Protein AF-0000000083255818 (afdb_homodimer)

Structure (mmCIF, N/CA/C/O backbone):
data_AF-0000000083255818-model_v1
#
loop_
_entity.id
_entity.type
_entity.pdbx_description
1 polymer Thioesterase-3
#
loop_
_atom_site.group_PDB
_atom_site.id
_atom_site.type_symbol
_atom_site.label_atom_id
_atom_site.label_alt_id
_atom_site.label_comp_id
_atom_site.label_asym_id
_atom_site.label_entity_id
_atom_site.label_seq_id
_atom_site.pdbx_PDB_ins_code
_atom_site.Cartn_x
_atom_site.Cartn_y
_atom_site.Cartn_z
_atom_site.occupancy
_atom_site.B_iso_or_equiv
_atom_site.auth_seq_id
_atom_site.auth_comp_id
_atom_site.auth_asym_id
_atom_site.auth_atom_id
_atom_site.pdbx_PDB_model_num
ATOM 1 N N . MET A 1 1 ? -11.343 12.724 15.788 1 90.23 1 MET A N 1
ATOM 2 C CA . MET A 1 1 ? -12.631 12.636 15.105 1 90.23 1 MET A CA 1
ATOM 3 C C . MET A 1 1 ? -12.502 11.86 13.799 1 90.23 1 MET A C 1
ATOM 5 O O . MET A 1 1 ? -11.52 12.02 13.071 1 90.23 1 MET A O 1
ATOM 9 N N . GLU A 1 2 ? -13.478 11.101 13.495 1 96.96 2 GLU A N 1
ATOM 10 C CA . GLU A 1 2 ? -13.577 10.286 12.287 1 96.96 2 GLU A CA 1
ATOM 11 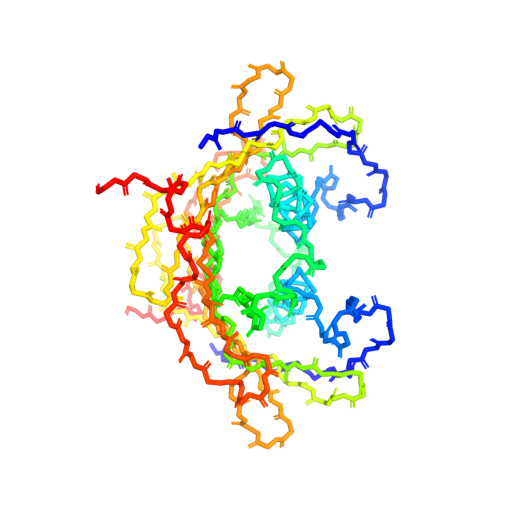C C . GLU A 1 2 ? -14.113 11.102 11.114 1 96.96 2 GLU A C 1
ATOM 13 O O . GLU A 1 2 ? -14.98 11.96 11.292 1 96.96 2 GLU A O 1
ATOM 18 N N . VAL A 1 3 ? -13.593 10.885 9.915 1 98.55 3 VAL A N 1
ATOM 19 C CA . VAL A 1 3 ? -14.034 11.549 8.693 1 98.55 3 VAL A CA 1
ATOM 20 C C . VAL A 1 3 ? -14.296 10.51 7.606 1 98.55 3 VAL A C 1
ATOM 22 O O . VAL A 1 3 ? -13.533 9.552 7.456 1 98.55 3 VAL A O 1
ATOM 25 N N . ALA A 1 4 ? -15.355 10.772 6.815 1 98.74 4 ALA A N 1
ATOM 26 C CA . ALA A 1 4 ? -15.726 9.875 5.724 1 98.74 4 ALA A CA 1
ATOM 27 C C . ALA A 1 4 ? -15.587 10.568 4.372 1 98.74 4 ALA A C 1
ATOM 29 O O . ALA A 1 4 ? -16.024 11.709 4.205 1 98.74 4 ALA A O 1
ATOM 30 N N . LEU A 1 5 ? -14.992 9.91 3.412 1 98.79 5 LEU A N 1
ATOM 31 C CA . LEU A 1 5 ? -14.887 10.344 2.022 1 98.79 5 LEU A CA 1
ATOM 32 C C . LEU A 1 5 ? -15.572 9.35 1.09 1 98.79 5 LEU A C 1
ATOM 34 O O . LEU A 1 5 ? -15.287 8.151 1.136 1 98.79 5 LEU A O 1
ATOM 38 N N . GLU A 1 6 ? -16.412 9.878 0.253 1 98.78 6 GLU A N 1
ATOM 39 C CA . GLU A 1 6 ? -17.103 9.012 -0.698 1 98.78 6 GLU A CA 1
ATOM 40 C C . GLU A 1 6 ? -16.453 9.079 -2.077 1 98.78 6 GLU A C 1
ATOM 42 O O . GLU A 1 6 ? -16.029 10.149 -2.519 1 98.78 6 GLU A O 1
ATOM 47 N N . LEU A 1 7 ? -16.43 7.914 -2.719 1 98.62 7 LEU A N 1
ATOM 48 C CA . LEU A 1 7 ? -15.908 7.871 -4.081 1 98.62 7 LEU A CA 1
ATOM 49 C C . LEU A 1 7 ? -16.567 6.752 -4.88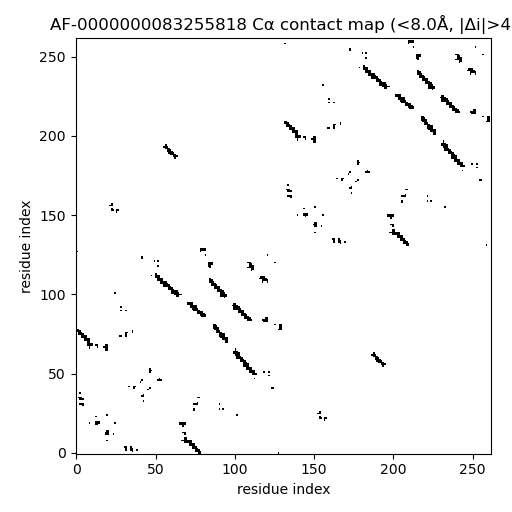 1 98.62 7 LEU A C 1
ATOM 51 O O . LEU A 1 7 ? -17.233 5.885 -4.31 1 98.62 7 LEU A O 1
ATOM 55 N N . ILE A 1 8 ? -16.426 6.852 -6.196 1 98.69 8 ILE A N 1
ATOM 56 C CA . ILE A 1 8 ? -16.893 5.826 -7.122 1 98.69 8 ILE A CA 1
ATOM 57 C C . ILE A 1 8 ? -15.705 5.234 -7.877 1 98.69 8 ILE A C 1
ATOM 59 O O . ILE A 1 8 ? -14.845 5.968 -8.37 1 98.69 8 ILE A O 1
ATOM 63 N N . VAL A 1 9 ? -15.654 3.916 -7.917 1 98.79 9 VAL A N 1
ATOM 64 C CA . VAL A 1 9 ? -14.567 3.229 -8.607 1 98.79 9 VAL A CA 1
ATOM 65 C C . VAL A 1 9 ? -14.663 3.488 -10.109 1 98.79 9 VAL A C 1
ATOM 67 O O . VAL A 1 9 ? -15.709 3.257 -10.72 1 98.79 9 VAL A O 1
ATOM 70 N N . ARG A 1 10 ? -13.535 3.878 -10.675 1 98.39 10 ARG A N 1
ATOM 71 C CA . ARG A 1 10 ? -13.509 4.214 -12.095 1 98.39 10 ARG A CA 1
ATOM 72 C C . ARG A 1 10 ? -12.837 3.111 -12.907 1 98.39 10 ARG A C 1
ATOM 74 O O . ARG A 1 10 ? -12.175 2.236 -12.345 1 98.39 10 ARG A O 1
ATOM 81 N N . SER A 1 11 ? -12.947 3.18 -14.25 1 97.86 11 SER A N 1
ATOM 82 C CA . SER A 1 11 ? -12.481 2.125 -15.144 1 97.86 11 SER A CA 1
ATOM 83 C C . SER A 1 11 ? -10.961 2.003 -15.11 1 97.86 11 SER A C 1
ATOM 85 O O . SER A 1 11 ? -10.418 0.905 -15.248 1 97.86 11 SER A O 1
ATOM 87 N N . THR A 1 12 ? -10.19 3.032 -14.815 1 96.99 12 THR A N 1
ATOM 88 C CA . THR A 1 12 ? -8.732 3.049 -14.867 1 96.99 12 THR A CA 1
ATOM 89 C C . THR A 1 12 ? -8.138 2.478 -13.583 1 96.99 12 THR A C 1
ATOM 91 O O . THR A 1 12 ? -6.917 2.387 -13.444 1 96.99 12 THR A O 1
ATOM 94 N N . GLU A 1 13 ? -8.994 2.138 -12.695 1 97.72 13 GLU A N 1
ATOM 95 C CA . GLU A 1 13 ? -8.53 1.666 -11.393 1 97.72 13 GLU A CA 1
ATOM 96 C C . GLU A 1 13 ? -8.591 0.144 -11.305 1 97.72 13 GLU A C 1
ATOM 98 O O . GLU A 1 13 ? -8.227 -0.439 -10.282 1 97.72 13 GLU A O 1
ATOM 103 N N . ILE A 1 14 ? -9.037 -0.52 -12.358 1 97.77 14 ILE A N 1
ATOM 104 C CA . ILE A 1 14 ? -9.316 -1.951 -12.415 1 97.77 14 ILE A CA 1
ATOM 105 C C . ILE A 1 14 ? -8.122 -2.686 -13.02 1 97.77 14 ILE A C 1
ATOM 107 O O . ILE A 1 14 ? -7.538 -2.228 -14.005 1 97.77 14 ILE A O 1
ATOM 111 N N . ASP A 1 15 ? -7.782 -3.824 -12.413 1 94.7 15 ASP A N 1
ATOM 112 C CA . ASP A 1 15 ? -6.658 -4.594 -12.938 1 94.7 15 ASP A CA 1
ATOM 113 C C . ASP A 1 15 ? -7.14 -5.704 -13.87 1 94.7 15 ASP A C 1
ATOM 115 O O . ASP A 1 15 ? -8.306 -5.724 -14.269 1 94.7 15 ASP A O 1
ATOM 119 N N . VAL A 1 16 ? -6.24 -6.594 -14.274 1 88.86 16 VAL A N 1
ATOM 120 C CA . VAL A 1 16 ? -6.494 -7.606 -15.295 1 88.86 16 VAL A CA 1
ATOM 121 C C . VAL A 1 16 ? -7.511 -8.62 -14.777 1 88.86 16 VAL A C 1
ATOM 123 O O . VAL A 1 16 ? -8.167 -9.308 -15.562 1 88.86 16 VAL A O 1
ATOM 126 N N . ASN A 1 17 ? -7.687 -8.651 -13.417 1 89.57 17 ASN A N 1
ATOM 127 C CA . ASN A 1 17 ? -8.623 -9.602 -12.827 1 89.57 17 ASN A CA 1
ATOM 128 C C . ASN A 1 17 ? -10.025 -9.01 -12.71 1 89.57 17 ASN A C 1
ATOM 130 O O . ASN A 1 17 ? -10.93 -9.65 -12.171 1 89.57 17 ASN A O 1
ATOM 134 N N . GLY A 1 18 ? -10.161 -7.721 -13.135 1 94.42 18 GLY A N 1
ATOM 135 C CA . GLY A 1 18 ? -11.465 -7.078 -13.111 1 94.42 18 GLY A CA 1
ATOM 136 C C . GLY A 1 18 ? -11.807 -6.473 -11.763 1 94.42 18 GLY A C 1
ATOM 137 O O . GLY A 1 18 ? -12.979 -6.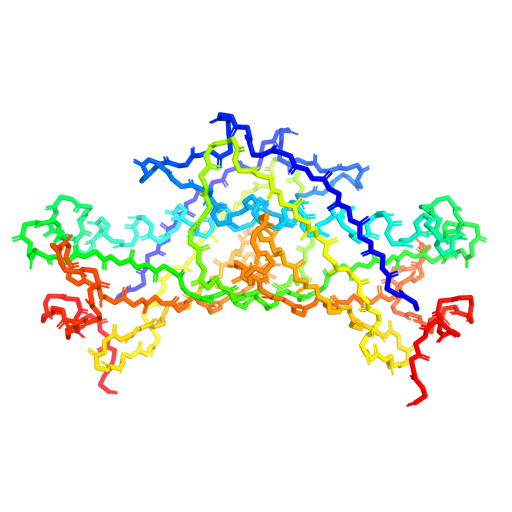24 -11.46 1 94.42 18 GLY A O 1
ATOM 138 N N . HIS A 1 19 ? -10.827 -6.303 -10.953 1 97.34 19 HIS A N 1
ATOM 139 C CA . HIS A 1 19 ? -11.007 -5.729 -9.624 1 97.34 19 HIS A CA 1
ATOM 140 C C . HIS A 1 19 ? -10.121 -4.503 -9.429 1 97.34 19 HIS A C 1
ATOM 142 O O . HIS A 1 19 ? -9.186 -4.278 -10.202 1 97.34 19 HIS A O 1
ATOM 148 N N . VAL A 1 20 ? -10.452 -3.734 -8.434 1 98.56 20 VAL A N 1
ATOM 149 C CA . VAL A 1 20 ? -9.58 -2.62 -8.078 1 98.56 20 VAL A CA 1
ATOM 150 C C . VAL A 1 20 ? -8.181 -3.14 -7.755 1 98.56 20 VAL A C 1
ATOM 152 O O . VAL A 1 20 ? -8.029 -4.097 -6.992 1 98.56 20 VAL A O 1
ATOM 155 N N . ASN A 1 21 ? -7.192 -2.517 -8.303 1 98.09 21 ASN A N 1
ATOM 156 C CA . ASN A 1 21 ? -5.8 -2.874 -8.052 1 98.09 21 ASN A CA 1
ATOM 157 C C . ASN A 1 21 ? -5.397 -2.581 -6.61 1 98.09 21 ASN A C 1
ATOM 159 O O . ASN A 1 21 ? -5.793 -1.559 -6.046 1 98.09 21 ASN A O 1
ATOM 163 N N . ASN A 1 22 ? -4.546 -3.422 -6.085 1 9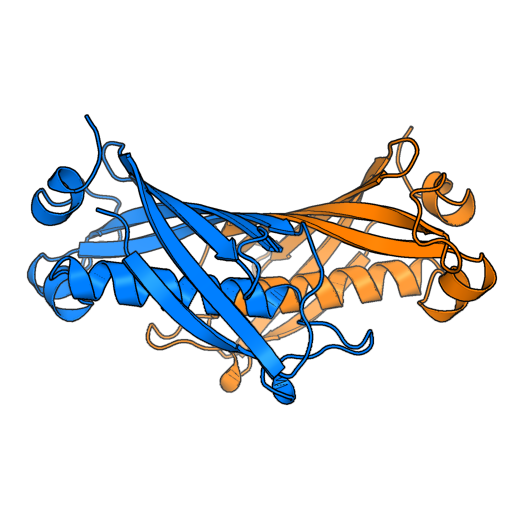8.17 22 ASN A N 1
ATOM 164 C CA . ASN A 1 22 ? -4.123 -3.281 -4.696 1 98.17 22 ASN A CA 1
ATOM 165 C C . ASN A 1 22 ? -3.537 -1.897 -4.426 1 98.17 22 ASN A C 1
ATOM 167 O O . ASN A 1 22 ? -3.767 -1.317 -3.363 1 98.17 22 ASN A O 1
ATOM 171 N N . ALA A 1 23 ? -2.787 -1.374 -5.32 1 98.4 23 ALA A N 1
ATOM 172 C CA . ALA A 1 23 ? -2.15 -0.07 -5.155 1 98.4 23 ALA A CA 1
ATOM 173 C C . ALA A 1 23 ? -3.19 1.045 -5.103 1 98.4 23 ALA A C 1
ATOM 175 O O . ALA A 1 23 ? -2.992 2.056 -4.425 1 98.4 23 ALA A O 1
ATOM 176 N N . LYS A 1 24 ? -4.216 0.855 -5.803 1 98.5 24 LYS A N 1
ATOM 177 C CA . LYS A 1 24 ? -5.237 1.897 -5.863 1 98.5 24 LYS A CA 1
ATOM 178 C C . LYS A 1 24 ? -5.904 2.092 -4.505 1 98.5 24 LYS A C 1
ATOM 180 O O . LYS A 1 24 ? -6.263 3.213 -4.139 1 98.5 24 LYS A O 1
ATOM 185 N N . TYR A 1 25 ? -6.032 1.054 -3.741 1 98.84 25 TYR A N 1
ATOM 186 C CA . TYR A 1 25 ? -6.561 1.202 -2.389 1 98.84 25 TYR A CA 1
ATOM 187 C C . TYR A 1 25 ? -5.728 2.191 -1.583 1 98.84 25 TYR A C 1
ATOM 189 O O . TYR A 1 25 ? -6.264 2.941 -0.764 1 98.84 25 TYR A O 1
ATOM 197 N N . LEU A 1 26 ? -4.415 2.187 -1.772 1 98.78 26 LEU A N 1
ATOM 198 C CA . LEU A 1 26 ? -3.564 3.12 -1.042 1 98.78 26 LEU A CA 1
ATOM 199 C C . LEU A 1 26 ? -3.829 4.556 -1.483 1 98.78 26 LEU A C 1
ATOM 201 O O . LEU A 1 26 ? -3.723 5.486 -0.681 1 98.78 26 LEU A O 1
ATOM 205 N N . GLU A 1 27 ? -4.15 4.697 -2.72 1 98.29 27 GLU A N 1
ATOM 206 C CA . GLU A 1 27 ? -4.544 6.028 -3.171 1 98.29 27 GLU A CA 1
ATOM 207 C C . GLU A 1 27 ? -5.831 6.483 -2.489 1 98.29 27 GLU A C 1
ATOM 209 O O . GLU A 1 27 ? -5.931 7.628 -2.042 1 98.29 27 GLU A O 1
ATOM 214 N N . TYR A 1 28 ? -6.769 5.578 -2.438 1 98.84 28 TYR A N 1
ATOM 215 C CA . TYR A 1 28 ? -7.999 5.909 -1.727 1 98.84 28 TYR A CA 1
ATOM 216 C C . TYR A 1 28 ? -7.703 6.332 -0.293 1 98.84 28 TYR A C 1
ATOM 218 O O . TYR A 1 28 ? -8.254 7.322 0.195 1 98.84 28 TYR A O 1
ATOM 226 N N . LEU A 1 29 ? -6.853 5.565 0.365 1 98.86 29 LEU A N 1
ATOM 227 C CA . LEU A 1 29 ? -6.491 5.876 1.743 1 98.86 29 LEU A CA 1
ATOM 228 C C . LEU A 1 29 ? -5.826 7.245 1.835 1 98.86 29 LEU A C 1
ATOM 230 O O . LEU A 1 29 ? -6.055 7.989 2.791 1 98.86 29 LEU A O 1
ATOM 234 N N . GLU A 1 30 ? -4.973 7.505 0.895 1 98.49 30 GLU A N 1
ATOM 235 C CA . GLU A 1 30 ? -4.317 8.808 0.858 1 98.49 30 GLU A CA 1
ATOM 236 C C . GLU A 1 30 ? -5.337 9.938 0.752 1 98.49 30 GLU A C 1
ATOM 238 O O . GLU A 1 30 ? -5.255 10.927 1.483 1 98.49 30 GLU A O 1
ATOM 243 N N . TRP A 1 31 ? -6.313 9.772 -0.146 1 98.4 31 TRP A N 1
ATOM 244 C CA . TRP A 1 31 ? -7.365 10.773 -0.281 1 98.4 31 TRP A CA 1
ATOM 245 C C . TRP A 1 31 ? -8.16 10.907 1.014 1 98.4 31 TRP A C 1
ATOM 247 O O . TRP A 1 31 ? -8.517 12.016 1.419 1 98.4 31 TRP A O 1
ATOM 257 N N . GLY A 1 32 ? -8.37 9.755 1.656 1 98.7 32 GLY A N 1
ATOM 258 C CA . GLY A 1 32 ? -9.043 9.774 2.945 1 98.7 32 GLY A CA 1
ATOM 259 C C . GLY A 1 32 ? -8.277 10.541 4.007 1 98.7 32 GLY A C 1
ATOM 260 O O . GLY A 1 32 ? -8.866 11.302 4.777 1 98.7 32 GLY A O 1
ATOM 261 N N . ARG A 1 33 ? -7.008 10.349 4.08 1 98.03 33 ARG A N 1
ATOM 262 C CA . ARG A 1 33 ? -6.186 11.063 5.051 1 98.03 33 ARG A CA 1
ATOM 263 C C . ARG A 1 33 ? -6.169 12.56 4.759 1 98.03 33 ARG A C 1
ATOM 265 O O . ARG A 1 33 ? -6.227 13.378 5.679 1 98.03 33 ARG A O 1
ATOM 272 N N . GLU A 1 34 ? -6.073 12.883 3.463 1 97.12 34 GLU A N 1
ATOM 273 C CA . GLU A 1 34 ? -6.108 14.293 3.087 1 97.12 34 GLU A CA 1
ATOM 274 C C . GLU A 1 34 ? -7.414 14.949 3.528 1 97.12 34 GLU A C 1
ATOM 276 O O . GLU A 1 34 ? -7.407 16.061 4.061 1 97.12 34 GLU A O 1
ATOM 281 N N . GLU A 1 35 ? -8.471 14.262 3.296 1 98.3 35 GLU A N 1
ATOM 282 C CA . GLU A 1 35 ? -9.772 14.755 3.74 1 98.3 35 GLU A CA 1
ATOM 283 C C . GLU A 1 35 ? -9.802 14.947 5.254 1 98.3 35 GLU A C 1
ATOM 285 O O . GLU A 1 35 ? -10.319 15.951 5.747 1 98.3 35 GLU A O 1
ATOM 290 N N . TRP A 1 36 ? -9.26 14.009 5.981 1 98.4 36 TRP A N 1
ATOM 291 C CA . TRP A 1 36 ? -9.223 14.083 7.437 1 98.4 36 TRP A CA 1
ATOM 292 C C . TRP A 1 36 ? -8.43 15.301 7.901 1 98.4 36 TRP A C 1
ATOM 294 O O . TRP A 1 36 ? -8.904 16.077 8.734 1 98.4 36 TRP A O 1
ATOM 304 N N . TYR A 1 37 ? -7.294 15.492 7.319 1 97.32 37 TYR A N 1
ATOM 305 C CA . TYR A 1 37 ? -6.493 16.661 7.667 1 97.32 37 TYR A CA 1
ATOM 306 C C . TYR A 1 37 ? -7.268 17.948 7.413 1 97.32 37 TYR A C 1
ATOM 308 O O . TYR A 1 37 ? -7.263 18.858 8.246 1 97.32 37 TYR A O 1
ATOM 316 N N . GLU A 1 38 ? -7.878 17.984 6.26 1 97.27 38 GLU A N 1
ATOM 317 C CA . GLU A 1 38 ? -8.635 19.18 5.9 1 97.27 38 GLU A CA 1
ATOM 318 C C . GLU A 1 38 ? -9.737 19.462 6.917 1 97.27 38 GLU A C 1
ATOM 320 O O . GLU A 1 38 ? -9.879 20.593 7.388 1 97.27 38 GLU A O 1
ATOM 325 N N . ARG A 1 39 ? -10.434 18.502 7.265 1 97.65 39 ARG A N 1
ATOM 326 C CA . ARG A 1 39 ? -11.557 18.653 8.184 1 97.65 39 ARG A CA 1
ATOM 327 C C . ARG A 1 39 ? -11.074 19.025 9.582 1 97.65 39 ARG A C 1
ATOM 329 O O . ARG A 1 39 ? -11.787 19.695 10.333 1 97.65 39 ARG A O 1
ATOM 336 N N . MET A 1 40 ? -9.871 18.604 9.919 1 96.98 40 MET A N 1
ATOM 337 C CA . MET A 1 40 ? -9.298 18.907 11.228 1 96.98 40 MET A CA 1
ATOM 338 C C . MET A 1 40 ? -8.564 20.243 11.205 1 96.98 40 MET A C 1
ATOM 340 O O . MET A 1 40 ? -7.856 20.584 12.155 1 96.98 40 MET A O 1
ATOM 344 N N . GLU A 1 41 ? -8.599 20.952 10.04 1 95.95 41 GLU A N 1
ATOM 345 C CA . GLU A 1 41 ? -7.976 22.259 9.855 1 95.95 41 GLU A CA 1
ATOM 346 C C . GLU A 1 41 ? -6.455 22.16 9.927 1 95.95 41 GLU A C 1
ATOM 348 O O . GLU A 1 41 ? -5.799 23.022 10.517 1 95.95 41 GLU A O 1
ATOM 353 N N . LEU A 1 42 ? -6.009 21.029 9.383 1 95.51 42 LEU A N 1
ATOM 354 C CA . LEU A 1 42 ? -4.574 20.797 9.263 1 95.51 42 LEU A CA 1
ATOM 355 C C . LEU A 1 42 ? -4.194 20.472 7.823 1 95.51 42 LEU A C 1
ATOM 357 O O . LEU A 1 42 ? -3.526 19.468 7.564 1 95.51 42 LEU A O 1
ATOM 361 N N . PRO A 1 43 ? -4.572 21.374 6.947 1 93.41 43 PRO A N 1
ATOM 362 C CA . PRO A 1 43 ? -4.116 21.14 5.575 1 93.41 43 PRO A CA 1
ATOM 363 C C . PRO A 1 43 ? -2.607 21.312 5.417 1 93.41 43 PRO A C 1
ATOM 365 O O . PRO A 1 43 ? -1.922 21.689 6.371 1 93.41 43 PRO A O 1
ATOM 368 N N . TYR A 1 44 ? -2.121 20.951 4.265 1 90.05 44 TYR A N 1
ATOM 369 C CA . TYR A 1 44 ? -0.694 20.96 3.962 1 90.05 44 TYR A CA 1
ATOM 370 C C . TYR A 1 44 ? -0.059 22.286 4.364 1 90.05 44 TYR A C 1
ATOM 372 O O . TYR A 1 44 ? 0.965 22.308 5.051 1 90.05 44 TYR A O 1
ATOM 380 N N . GLU A 1 45 ? -0.667 23.384 4.081 1 90.46 45 GLU A N 1
ATOM 381 C CA . GLU A 1 45 ? -0.144 24.723 4.335 1 90.46 45 GLU A CA 1
ATOM 382 C C . GLU A 1 45 ? -0.021 24.993 5.832 1 90.46 45 GLU A C 1
ATOM 384 O O . GLU A 1 45 ? 0.884 25.708 6.267 1 90.46 45 GLU A O 1
ATOM 389 N N . ARG A 1 46 ? -0.953 24.445 6.559 1 92.11 46 ARG A N 1
ATOM 390 C CA . ARG A 1 46 ? -0.902 24.638 8.005 1 92.11 46 ARG A CA 1
ATOM 391 C C . ARG A 1 46 ? 0.288 23.905 8.613 1 92.11 46 ARG A C 1
ATOM 393 O O . ARG A 1 46 ? 0.953 24.427 9.511 1 92.11 46 ARG A O 1
ATOM 400 N N . PHE A 1 47 ? 0.562 22.728 8.163 1 91.5 47 PHE A N 1
ATOM 401 C CA . PHE A 1 47 ? 1.728 21.991 8.635 1 91.5 47 PHE A CA 1
ATOM 402 C C . PHE A 1 47 ? 3.011 22.754 8.331 1 91.5 47 PHE A C 1
ATOM 404 O O . PHE A 1 47 ? 3.897 22.853 9.183 1 91.5 47 PHE A O 1
ATOM 411 N N . VAL A 1 48 ? 3.066 23.299 7.147 1 87.6 48 VAL A N 1
ATOM 412 C CA . VAL A 1 48 ? 4.226 24.087 6.743 1 87.6 48 VAL A CA 1
ATOM 413 C C . VAL A 1 48 ? 4.386 25.286 7.676 1 87.6 48 VAL A C 1
ATOM 415 O O . VAL A 1 48 ? 5.494 25.585 8.128 1 87.6 48 VAL A O 1
ATOM 418 N N . ALA A 1 49 ? 3.291 25.935 8.007 1 92.62 49 ALA A N 1
ATOM 419 C CA . ALA A 1 49 ? 3.304 27.101 8.887 1 92.62 49 ALA A CA 1
ATOM 420 C C . ALA A 1 49 ? 3.77 26.724 10.29 1 92.62 49 ALA A C 1
ATOM 422 O O . ALA A 1 49 ? 4.381 27.538 10.988 1 92.62 49 ALA A O 1
ATOM 423 N N . LEU A 1 50 ? 3.56 25.479 10.635 1 91.97 50 LEU A N 1
ATOM 424 C CA . LEU A 1 50 ? 3.974 24.986 11.944 1 91.97 50 LEU A CA 1
ATOM 425 C C . LEU A 1 50 ? 5.409 24.472 11.903 1 91.97 50 LEU A C 1
ATOM 427 O O . LEU A 1 50 ? 5.942 24.025 12.921 1 91.97 50 LEU A O 1
ATOM 431 N N . GLY A 1 51 ? 5.979 24.517 10.668 1 90.68 51 GLY A N 1
ATOM 432 C CA . GLY A 1 51 ? 7.351 24.063 10.504 1 90.68 51 GLY A CA 1
ATOM 433 C C . GLY A 1 51 ? 7.485 22.552 10.517 1 90.68 51 GLY A C 1
ATOM 434 O O . GLY A 1 51 ? 8.528 22.019 10.903 1 90.68 51 GLY A O 1
ATOM 435 N N . VAL A 1 52 ? 6.388 21.854 10.18 1 92.43 52 VAL A N 1
ATOM 436 C CA . VAL A 1 52 ? 6.376 20.399 10.289 1 92.43 52 VAL A CA 1
ATOM 437 C C . VAL A 1 52 ? 5.974 19.783 8.951 1 92.43 52 VAL A C 1
ATOM 439 O O . VAL A 1 52 ? 5.171 20.357 8.212 1 92.43 52 VAL A O 1
ATOM 442 N N . GLN A 1 53 ? 6.576 18.69 8.648 1 91.34 53 GLN A N 1
ATOM 443 C CA . GLN A 1 53 ? 6.148 17.803 7.571 1 91.34 53 GLN A CA 1
ATOM 444 C C . GLN A 1 53 ? 5.815 16.413 8.104 1 91.34 53 GLN A C 1
ATOM 446 O O . GLN A 1 53 ? 6.479 15.916 9.016 1 91.34 53 GLN A O 1
ATOM 451 N N . THR A 1 54 ? 4.75 15.903 7.574 1 93.46 54 THR A N 1
ATOM 452 C CA . THR A 1 54 ? 4.405 14.539 7.959 1 93.46 54 THR A CA 1
ATOM 453 C C . THR A 1 54 ? 4.827 13.549 6.878 1 93.46 54 THR A C 1
ATOM 455 O O . THR A 1 54 ? 4.629 13.799 5.688 1 93.46 54 THR A O 1
ATOM 458 N N . VAL A 1 55 ? 5.426 12.491 7.276 1 94.83 55 VAL A N 1
ATOM 459 C CA . VAL A 1 55 ? 5.91 11.476 6.347 1 94.83 55 VAL A CA 1
ATOM 460 C C . VAL A 1 55 ? 5.331 10.113 6.722 1 94.83 55 VAL A C 1
ATOM 462 O O . VAL A 1 55 ? 5.429 9.686 7.874 1 94.83 55 VAL A O 1
ATOM 465 N N . THR A 1 56 ? 4.69 9.53 5.782 1 97.72 56 THR A N 1
ATOM 466 C CA . THR A 1 56 ? 4.226 8.164 5.998 1 97.72 56 THR A CA 1
ATOM 467 C C . THR A 1 56 ? 5.4 7.19 6.012 1 97.72 56 THR A C 1
ATOM 469 O O . THR A 1 56 ? 6.185 7.142 5.062 1 97.72 56 THR A O 1
ATOM 472 N N . VAL A 1 57 ? 5.459 6.32 7.076 1 98.17 57 VAL A N 1
ATOM 473 C CA . VAL A 1 57 ? 6.639 5.47 7.192 1 98.17 57 VAL A CA 1
ATOM 474 C C . VAL A 1 57 ? 6.225 4.001 7.148 1 98.17 57 VAL A C 1
ATOM 476 O O . VAL A 1 57 ? 7.062 3.12 6.933 1 98.17 57 VAL A O 1
ATOM 479 N N . ASN A 1 58 ? 4.931 3.772 7.387 1 98.87 58 ASN A N 1
ATOM 480 C CA . ASN A 1 58 ? 4.42 2.407 7.316 1 98.87 58 ASN A CA 1
ATOM 481 C C . ASN A 1 58 ? 2.937 2.382 6.957 1 98.87 58 ASN A C 1
ATOM 483 O O . ASN A 1 58 ? 2.16 3.2 7.452 1 98.87 58 ASN A O 1
ATOM 487 N N . ILE A 1 59 ? 2.582 1.451 6.108 1 98.92 59 ILE A N 1
ATOM 488 C CA . ILE A 1 59 ? 1.184 1.112 5.865 1 98.92 59 ILE A CA 1
ATOM 489 C C . ILE A 1 59 ? 0.994 -0.399 5.972 1 98.92 59 ILE A C 1
ATOM 491 O O . ILE A 1 59 ? 1.666 -1.166 5.28 1 98.92 59 ILE A O 1
ATOM 495 N N . ASN A 1 60 ? 0.177 -0.806 6.865 1 98.94 60 ASN A N 1
ATOM 496 C CA . ASN A 1 60 ? -0.293 -2.184 6.956 1 98.94 60 ASN A CA 1
ATOM 497 C C . ASN A 1 60 ? -1.754 -2.307 6.532 1 98.94 60 ASN A C 1
ATOM 499 O O . ASN A 1 60 ? -2.652 -1.857 7.246 1 98.94 60 ASN A O 1
ATOM 503 N N . ILE A 1 61 ? -1.993 -2.898 5.391 1 98.94 61 ILE A N 1
ATOM 504 C CA . ILE A 1 61 ? -3.336 -2.939 4.822 1 98.94 61 ILE A CA 1
ATOM 505 C C . ILE A 1 61 ? -3.776 -4.39 4.642 1 98.94 61 ILE A C 1
ATOM 507 O O . ILE A 1 61 ? -2.991 -5.233 4.202 1 98.94 61 ILE A O 1
ATOM 511 N N . ASN A 1 62 ? -4.995 -4.621 4.985 1 98.92 62 ASN A N 1
ATOM 512 C CA . ASN A 1 62 ? -5.682 -5.884 4.739 1 98.92 62 ASN A CA 1
ATOM 513 C C . ASN A 1 62 ? -6.739 -5.744 3.646 1 98.92 62 ASN A C 1
ATOM 515 O O . ASN A 1 62 ? -7.583 -4.848 3.705 1 98.92 62 ASN A O 1
ATOM 519 N N . TYR A 1 63 ? -6.625 -6.593 2.724 1 98.71 63 TYR A N 1
ATOM 520 C CA . TYR A 1 63 ? -7.649 -6.67 1.688 1 98.71 63 TYR A CA 1
ATOM 521 C C . TYR A 1 63 ? -8.686 -7.735 2.024 1 98.71 63 TYR A C 1
ATOM 523 O O . TYR A 1 63 ? -8.376 -8.929 2.04 1 98.71 63 TYR A O 1
ATOM 531 N N . ARG A 1 64 ? -9.914 -7.31 2.195 1 98.16 64 ARG A N 1
ATOM 532 C CA . ARG A 1 64 ? -10.934 -8.196 2.746 1 98.16 64 ARG A CA 1
ATOM 533 C C . ARG A 1 64 ? -11.908 -8.649 1.664 1 98.16 64 ARG A C 1
ATOM 535 O O . ARG A 1 64 ? -12.384 -9.787 1.687 1 98.16 64 ARG A O 1
ATOM 542 N N . ARG A 1 65 ? -12.224 -7.707 0.807 1 97.22 65 ARG A N 1
ATOM 543 C CA . ARG A 1 65 ? -13.157 -7.972 -0.283 1 97.22 65 ARG A CA 1
ATOM 544 C C . ARG A 1 65 ? -12.751 -7.222 -1.547 1 97.22 65 ARG A C 1
ATOM 546 O O . ARG A 1 65 ? -12.304 -6.075 -1.478 1 97.22 65 ARG A O 1
ATOM 553 N N . GLU A 1 66 ? -13.043 -7.854 -2.659 1 96.68 66 GLU A N 1
ATOM 554 C CA . GLU A 1 66 ? -12.761 -7.21 -3.938 1 96.68 66 GLU A CA 1
ATOM 555 C C . GLU A 1 66 ? -13.771 -6.105 -4.234 1 96.68 66 GLU A C 1
ATOM 557 O O . GLU A 1 66 ? -14.951 -6.228 -3.898 1 96.68 66 GLU A O 1
ATOM 562 N N . CYS A 1 67 ? -13.301 -5.036 -4.831 1 98.51 67 CYS A N 1
ATOM 563 C CA . CYS A 1 67 ? -14.15 -3.959 -5.328 1 98.51 67 CYS A CA 1
ATOM 564 C C . CYS A 1 67 ? -14.08 -3.867 -6.848 1 98.51 67 CYS A C 1
ATOM 566 O O . CYS A 1 67 ? -13.064 -4.22 -7.45 1 98.51 67 CYS A O 1
ATOM 568 N N . LYS A 1 68 ? -15.153 -3.411 -7.456 1 98.18 68 LYS A N 1
ATOM 569 C CA . LYS A 1 68 ? -15.257 -3.399 -8.912 1 98.18 68 LYS A CA 1
ATOM 570 C C . LYS A 1 68 ? -15.655 -2.017 -9.423 1 98.18 68 LYS A C 1
ATOM 572 O O . LYS A 1 68 ? -16.025 -1.142 -8.638 1 98.18 68 LYS A O 1
ATOM 577 N N . GLN A 1 69 ? -15.525 -1.884 -10.748 1 98.41 69 GLN A N 1
ATOM 578 C CA . GLN A 1 69 ? -15.921 -0.635 -11.39 1 98.41 69 GLN A CA 1
ATOM 579 C C . GLN A 1 69 ? -17.368 -0.28 -11.057 1 98.41 69 GLN A C 1
ATOM 581 O O . GLN A 1 69 ? -18.245 -1.145 -11.079 1 98.41 69 GLN A O 1
ATOM 586 N N . GLY A 1 70 ? -17.539 1.03 -10.712 1 98.44 70 GLY A N 1
ATOM 587 C CA . GLY A 1 70 ? -18.883 1.51 -10.433 1 98.44 70 GLY A CA 1
ATOM 588 C C . GLY A 1 70 ? -19.274 1.375 -8.973 1 98.44 70 GLY A C 1
ATOM 589 O O . GLY A 1 70 ? -20.267 1.958 -8.534 1 98.44 70 GLY A O 1
ATOM 590 N N . ASP A 1 71 ? -18.545 0.592 -8.215 1 98.68 71 ASP A N 1
ATOM 591 C CA . ASP A 1 71 ? -18.84 0.477 -6.79 1 98.68 71 ASP A CA 1
ATOM 592 C C . ASP A 1 71 ? -18.77 1.839 -6.104 1 98.68 71 ASP A C 1
ATOM 594 O O . ASP A 1 71 ? -17.887 2.646 -6.401 1 98.68 71 ASP A O 1
ATOM 598 N N . GLN A 1 72 ? -19.645 2.095 -5.232 1 98.79 72 GLN A N 1
ATOM 599 C CA . GLN A 1 72 ? -19.596 3.235 -4.322 1 98.79 72 GLN A CA 1
ATOM 600 C C . GLN A 1 72 ? -18.894 2.868 -3.018 1 98.79 72 GLN A C 1
ATOM 602 O O . GLN A 1 72 ? -19.3 1.927 -2.332 1 98.79 72 GLN A O 1
ATOM 607 N N . LEU A 1 73 ? -17.887 3.621 -2.698 1 98.89 73 LEU A N 1
ATOM 608 C CA . LEU A 1 73 ? -17.077 3.314 -1.525 1 98.89 73 LEU A CA 1
ATOM 609 C C . LEU A 1 73 ? -17.035 4.5 -0.568 1 98.89 73 LEU A C 1
ATOM 611 O O . LEU A 1 73 ? -17.163 5.651 -0.992 1 98.89 73 LEU A O 1
ATOM 615 N N . THR A 1 74 ? -16.883 4.185 0.67 1 98.95 74 THR A N 1
ATOM 616 C CA . THR A 1 74 ? -16.63 5.181 1.706 1 98.95 74 THR A CA 1
ATOM 617 C C . THR A 1 74 ? -15.302 4.906 2.406 1 98.95 74 THR A C 1
ATOM 619 O O . THR A 1 74 ? -15.077 3.805 2.912 1 98.95 74 THR A O 1
ATOM 622 N N . VAL A 1 75 ? -14.445 5.841 2.391 1 98.95 75 VAL A N 1
ATOM 623 C CA . VAL A 1 75 ? -13.177 5.765 3.109 1 98.95 75 VAL A CA 1
ATOM 624 C C . VAL A 1 75 ? -13.306 6.463 4.461 1 98.95 75 VAL A C 1
ATOM 626 O O . VAL A 1 75 ? -13.544 7.671 4.523 1 98.95 75 VAL A O 1
ATOM 629 N N . ILE A 1 76 ? -13.11 5.687 5.49 1 98.93 76 ILE A N 1
ATOM 630 C CA . ILE A 1 76 ? -13.235 6.212 6.846 1 98.93 76 ILE A CA 1
ATOM 631 C C . ILE A 1 76 ? -11.851 6.344 7.477 1 98.93 76 ILE A C 1
ATOM 633 O O . ILE A 1 76 ? -11.062 5.396 7.463 1 98.93 76 ILE A O 1
ATOM 637 N N . THR A 1 77 ? -11.554 7.489 8.021 1 98.88 77 THR A N 1
ATOM 638 C CA . THR A 1 77 ? -10.268 7.773 8.648 1 98.88 77 THR A CA 1
ATOM 639 C C . THR A 1 77 ? -10.462 8.266 10.079 1 98.88 77 THR A C 1
ATOM 641 O O . THR A 1 77 ? -11.287 9.146 10.332 1 98.88 77 THR A O 1
ATOM 644 N N . ALA A 1 78 ? -9.709 7.69 11.002 1 98.71 78 ALA A N 1
ATOM 645 C CA . ALA A 1 78 ? -9.799 8.083 12.406 1 98.71 78 ALA A CA 1
ATOM 646 C C . ALA A 1 78 ? -8.435 8.007 13.086 1 98.71 78 ALA A C 1
ATOM 648 O O . ALA A 1 78 ? -7.619 7.142 12.758 1 98.71 78 ALA A O 1
ATOM 649 N N . PRO A 1 79 ? -8.208 8.852 14.066 1 98.47 79 PRO A N 1
ATOM 650 C CA . PRO A 1 79 ? -6.972 8.747 14.845 1 98.47 79 PRO A CA 1
ATOM 651 C C . PRO A 1 79 ? -6.94 7.509 15.737 1 98.47 79 PRO A C 1
ATOM 653 O O . PRO A 1 79 ? -7.958 7.146 16.333 1 98.47 79 PRO A O 1
ATOM 656 N N . GLU A 1 80 ? -5.825 6.877 15.781 1 98.19 80 GLU A N 1
ATOM 657 C CA . GLU A 1 80 ? -5.719 5.634 16.539 1 98.19 80 GLU A CA 1
ATOM 658 C C . GLU A 1 80 ? -4.762 5.786 17.718 1 98.19 80 GLU A C 1
ATOM 660 O O . GLU A 1 80 ? -5.129 5.512 18.862 1 98.19 80 GLU A O 1
ATOM 665 N N . LYS A 1 81 ? -3.518 6.18 17.433 1 97.44 81 LYS A N 1
ATOM 666 C CA . LYS A 1 81 ? -2.473 6.28 18.448 1 97.44 81 LYS A CA 1
ATOM 667 C C . LYS A 1 81 ? -1.514 7.426 18.139 1 97.44 81 LYS A C 1
ATOM 669 O O . LYS A 1 81 ? -1.259 7.731 16.972 1 97.44 81 LYS A O 1
ATOM 674 N N . ALA A 1 82 ? -1.021 8.033 19.232 1 96.74 82 ALA A N 1
ATOM 675 C CA . ALA A 1 82 ? 0.007 9.062 19.1 1 96.74 82 ALA A CA 1
ATOM 676 C C . ALA A 1 82 ? 1.209 8.754 19.988 1 96.74 82 ALA A C 1
ATOM 678 O O . ALA A 1 82 ? 1.049 8.403 21.16 1 96.74 82 ALA A O 1
ATOM 679 N N . GLY A 1 83 ? 2.346 8.752 19.372 1 95.38 83 GLY A N 1
ATOM 680 C CA . GLY A 1 83 ? 3.587 8.77 20.129 1 95.38 83 GLY A CA 1
ATOM 681 C C . GLY A 1 83 ? 4.168 10.162 20.289 1 95.38 83 GLY A C 1
ATOM 682 O O . GLY A 1 83 ? 3.429 11.148 20.332 1 95.38 83 GLY A O 1
ATOM 683 N N . ARG A 1 84 ? 5.473 10.186 20.484 1 94.84 84 ARG A N 1
ATOM 684 C CA . ARG A 1 84 ? 6.111 11.492 20.614 1 94.84 84 ARG A CA 1
ATOM 685 C C . ARG A 1 84 ? 6.194 12.197 19.264 1 94.84 84 ARG A C 1
ATOM 687 O O . ARG A 1 84 ? 5.715 13.324 19.117 1 94.84 84 ARG A O 1
ATOM 694 N N . SER A 1 85 ? 6.769 11.469 18.301 1 95.95 85 SER A N 1
ATOM 695 C CA . SER A 1 85 ? 6.955 12.078 16.988 1 95.95 85 SER A CA 1
ATOM 696 C C . SER A 1 85 ? 6.133 11.358 15.923 1 95.95 85 SER A C 1
ATOM 698 O O . SER A 1 85 ? 6.065 11.806 14.776 1 95.95 85 SER A O 1
ATOM 700 N N . SER A 1 86 ? 5.464 10.289 16.316 1 97.29 86 SER A N 1
ATOM 701 C CA . SER A 1 86 ? 4.73 9.476 15.351 1 97.29 86 SER A CA 1
ATOM 702 C C . SER A 1 86 ? 3.264 9.338 15.746 1 97.29 86 SER A C 1
ATOM 704 O O . SER A 1 86 ? 2.904 9.563 16.903 1 97.29 86 SER A O 1
ATOM 706 N N . TYR A 1 87 ? 2.469 8.96 14.786 1 97.76 87 TYR A N 1
ATOM 707 C CA . TYR A 1 87 ? 1.052 8.714 15.027 1 97.76 87 TYR A CA 1
ATOM 708 C C . TYR A 1 87 ? 0.493 7.712 14.024 1 97.76 87 TYR A C 1
ATOM 710 O O . TYR A 1 87 ? 1.097 7.472 12.975 1 97.76 87 TYR A O 1
ATOM 718 N N . VAL A 1 88 ? -0.655 7.145 14.393 1 98.66 88 VAL A N 1
ATOM 719 C CA . VAL A 1 88 ? -1.299 6.123 13.573 1 98.66 88 VAL A CA 1
ATOM 720 C C . VAL A 1 88 ? -2.741 6.53 13.278 1 98.66 88 VAL A C 1
ATOM 722 O O . VAL A 1 88 ? -3.487 6.898 14.189 1 98.66 88 VAL A O 1
ATOM 725 N N . LEU A 1 89 ? -3.023 6.514 12.063 1 98.75 89 LEU A N 1
ATOM 726 C CA . LEU A 1 89 ? -4.417 6.614 11.647 1 98.75 89 LEU A CA 1
ATOM 727 C C . LEU A 1 89 ? -4.968 5.247 11.257 1 98.75 89 LEU A C 1
ATOM 729 O O . LEU A 1 89 ? -4.287 4.466 10.588 1 98.75 89 LEU A O 1
ATOM 733 N N . ARG A 1 90 ? -6.141 4.99 11.72 1 98.86 90 ARG A N 1
ATOM 734 C CA . ARG A 1 90 ? -6.892 3.814 11.293 1 98.86 90 ARG A CA 1
ATOM 735 C C . ARG A 1 90 ? -7.844 4.156 10.152 1 98.86 90 ARG A C 1
ATOM 737 O O . ARG A 1 90 ? -8.596 5.129 10.234 1 98.86 90 ARG A O 1
ATOM 744 N N . GLN A 1 91 ? -7.816 3.341 9.132 1 98.93 91 GLN A N 1
ATOM 745 C CA . GLN A 1 91 ? -8.673 3.616 7.983 1 98.93 91 GLN A CA 1
ATOM 746 C C . GLN A 1 91 ? -9.401 2.355 7.526 1 98.93 91 GLN A C 1
ATOM 748 O O . GLN A 1 91 ? -8.856 1.253 7.607 1 98.93 91 GLN A O 1
ATOM 753 N N . GLU A 1 92 ? -10.588 2.586 7.047 1 98.9 92 GLU A N 1
ATOM 754 C CA . GLU A 1 92 ? -11.411 1.535 6.457 1 98.9 92 GLU A CA 1
ATOM 755 C C . GLU A 1 92 ? -12.032 1.993 5.14 1 98.9 92 GLU A C 1
ATOM 757 O O . GLU A 1 92 ? -12.395 3.162 4.993 1 98.9 92 GLU A O 1
ATOM 762 N N . ILE A 1 93 ? -12.12 1.087 4.247 1 98.95 93 ILE A N 1
ATOM 763 C CA . ILE A 1 93 ? -12.902 1.277 3.03 1 98.95 93 ILE A CA 1
ATOM 764 C C . ILE A 1 93 ? -14.119 0.355 3.05 1 98.95 93 ILE A C 1
ATOM 766 O O . ILE A 1 93 ? -13.979 -0.867 3.144 1 98.95 93 ILE A O 1
ATOM 770 N N . ARG A 1 94 ? -15.245 0.946 2.928 1 98.91 94 ARG A N 1
ATOM 771 C CA . ARG A 1 94 ? -16.492 0.19 2.981 1 98.91 94 ARG A CA 1
ATOM 772 C C . ARG A 1 94 ? -17.287 0.354 1.69 1 98.91 94 ARG A C 1
ATOM 774 O O . ARG A 1 94 ? -17.234 1.407 1.052 1 98.91 94 ARG A O 1
ATOM 781 N N . ASN A 1 95 ? -18.05 -0.657 1.364 1 98.71 95 ASN A N 1
ATOM 782 C CA . ASN A 1 95 ? -18.91 -0.556 0.189 1 98.71 95 ASN A CA 1
ATOM 783 C C . ASN A 1 95 ? -20.293 -0.023 0.551 1 98.71 95 ASN A C 1
ATOM 785 O O . ASN A 1 95 ? -20.53 0.378 1.692 1 98.71 95 ASN A O 1
ATOM 789 N N . ALA A 1 96 ? -21.168 0.029 -0.397 1 98.21 96 ALA A N 1
ATOM 790 C CA . ALA A 1 96 ? -22.486 0.636 -0.229 1 98.21 96 ALA A CA 1
ATOM 791 C C . ALA A 1 96 ? -23.313 -0.123 0.805 1 98.21 96 ALA A C 1
ATOM 793 O O . ALA A 1 96 ? -24.245 0.431 1.392 1 98.21 96 ALA A O 1
ATOM 794 N N . GLN A 1 97 ? -22.998 -1.397 1.012 1 98.16 97 GLN A N 1
ATOM 795 C CA . GLN A 1 97 ? -23.704 -2.217 1.991 1 98.16 97 GLN A CA 1
ATOM 796 C C . GLN A 1 97 ? -23.041 -2.131 3.362 1 98.16 97 GLN A C 1
ATOM 798 O O . GLN A 1 97 ? -23.345 -2.924 4.256 1 98.16 97 GLN A O 1
ATOM 803 N N . ASP A 1 98 ? -22.053 -1.319 3.493 1 98.13 98 ASP A N 1
ATOM 804 C CA . ASP A 1 98 ? -21.345 -1.05 4.741 1 98.13 98 ASP A CA 1
ATOM 805 C C . ASP A 1 98 ? -20.469 -2.235 5.141 1 98.13 98 ASP A C 1
ATOM 807 O O . ASP A 1 98 ? -20.256 -2.484 6.329 1 98.13 98 ASP A O 1
ATOM 811 N N . VAL A 1 99 ? -20.037 -2.968 4.184 1 98.45 99 VAL A N 1
ATOM 812 C CA . VAL A 1 99 ? -19.108 -4.072 4.4 1 98.45 99 VAL A CA 1
ATOM 813 C C . VAL A 1 99 ? -17.674 -3.589 4.19 1 98.45 99 VAL A C 1
ATOM 815 O O . VAL A 1 99 ? -17.386 -2.884 3.221 1 98.45 99 VAL A O 1
ATOM 818 N N . VAL A 1 100 ? -16.756 -3.968 5.121 1 98.86 100 VAL A N 1
ATOM 819 C CA . VAL A 1 100 ? -15.358 -3.562 5.02 1 98.86 100 VAL A CA 1
ATOM 820 C C . VAL A 1 100 ? -14.691 -4.292 3.857 1 98.86 100 VAL A C 1
ATOM 822 O O . VAL A 1 100 ? -14.639 -5.524 3.837 1 98.86 100 VAL A O 1
ATOM 825 N N . CYS A 1 101 ? -14.179 -3.528 2.933 1 98.88 101 CYS A N 1
ATOM 826 C CA . CYS A 1 101 ? -13.46 -4.084 1.792 1 98.88 101 CYS A CA 1
ATOM 827 C C . CYS A 1 101 ? -11.958 -4.102 2.05 1 98.88 101 CYS A C 1
ATOM 829 O O . CYS A 1 101 ? -11.24 -4.939 1.5 1 98.88 101 CYS A O 1
ATOM 831 N N . ALA A 1 102 ? -11.511 -3.167 2.816 1 98.92 102 ALA A N 1
ATOM 832 C CA . ALA A 1 102 ? -10.119 -3.093 3.251 1 98.92 102 ALA A CA 1
ATOM 833 C C . ALA A 1 102 ? -9.991 -2.305 4.551 1 98.92 102 ALA A C 1
ATOM 835 O O . ALA A 1 102 ? -10.799 -1.414 4.826 1 98.92 102 ALA A O 1
ATOM 836 N N . ASP A 1 103 ? -8.989 -2.614 5.312 1 98.94 103 ASP A N 1
ATOM 837 C CA . ASP A 1 103 ? -8.632 -1.843 6.499 1 98.94 103 ASP A CA 1
ATOM 838 C C . ASP A 1 103 ? -7.118 -1.681 6.614 1 98.94 103 ASP A C 1
ATOM 840 O O . ASP A 1 103 ? -6.359 -2.504 6.097 1 98.94 103 ASP A O 1
ATOM 844 N N . ALA A 1 104 ? -6.741 -0.635 7.293 1 98.93 104 ALA A N 1
ATOM 845 C CA . ALA A 1 104 ? -5.31 -0.347 7.319 1 98.93 104 ALA A CA 1
ATOM 846 C C . ALA A 1 104 ? -4.939 0.483 8.544 1 98.93 104 ALA A C 1
ATOM 848 O O . ALA A 1 104 ? -5.76 1.248 9.054 1 98.93 104 ALA A O 1
ATOM 849 N N . LEU A 1 105 ? -3.77 0.305 9.007 1 98.93 105 LEU A N 1
ATOM 850 C CA . LEU A 1 105 ? -3.073 1.222 9.903 1 98.93 105 LEU A CA 1
ATOM 851 C C . LEU A 1 105 ? -1.952 1.951 9.17 1 98.93 105 LEU A C 1
ATOM 853 O O . LEU A 1 105 ? -1.107 1.319 8.532 1 98.93 105 LEU A O 1
ATOM 857 N N . VAL A 1 106 ? -2.041 3.225 9.21 1 98.85 106 VAL A N 1
ATOM 858 C CA . VAL A 1 106 ? -1.048 4.068 8.554 1 98.85 106 VAL A CA 1
ATOM 859 C C . VAL A 1 106 ? -0.238 4.826 9.604 1 98.85 106 VAL A C 1
ATOM 861 O O . VAL A 1 106 ? -0.792 5.618 10.371 1 98.85 106 VAL A O 1
ATOM 864 N N . THR A 1 107 ? 1.033 4.63 9.61 1 98.77 107 THR A N 1
ATOM 865 C CA . THR A 1 107 ? 1.919 5.299 10.556 1 98.77 107 THR A CA 1
ATOM 866 C C . THR A 1 107 ? 2.663 6.448 9.881 1 98.77 107 THR A C 1
ATOM 868 O O . THR A 1 107 ? 3.278 6.263 8.828 1 98.77 107 THR A O 1
ATOM 871 N N . SER A 1 108 ? 2.604 7.578 10.491 1 97.77 108 SER A N 1
ATOM 872 C CA . SER A 1 108 ? 3.31 8.764 10.018 1 97.77 108 SER A CA 1
ATOM 873 C C . SER A 1 108 ? 4.191 9.356 11.113 1 97.77 108 SER A C 1
ATOM 875 O O . SER A 1 108 ? 3.965 9.111 12.3 1 97.77 108 SER A O 1
ATOM 877 N N . VAL A 1 109 ? 5.149 10.096 10.666 1 96.79 109 VAL A N 1
ATOM 878 C CA . VAL A 1 109 ? 6.056 10.785 11.578 1 96.79 109 VAL A CA 1
ATOM 879 C C . VAL A 1 109 ? 6.081 12.277 11.253 1 96.79 109 VAL A C 1
ATOM 881 O O . VAL A 1 109 ? 6.048 12.664 10.082 1 96.79 109 VAL A O 1
ATOM 884 N N . ALA A 1 110 ? 6.141 13.014 12.267 1 95.55 110 ALA A N 1
ATOM 885 C CA . ALA A 1 110 ? 6.343 14.452 12.112 1 95.55 110 ALA A CA 1
ATOM 886 C C . ALA A 1 110 ? 7.829 14.792 12.037 1 95.55 110 ALA A C 1
ATOM 888 O O . ALA A 1 110 ? 8.611 14.376 12.894 1 95.55 110 ALA A O 1
ATOM 889 N N . MET A 1 111 ? 8.074 15.543 11.035 1 94.07 111 MET A N 1
ATOM 890 C CA . MET A 1 111 ? 9.466 15.932 10.822 1 94.07 111 MET A CA 1
ATOM 891 C C . MET A 1 111 ? 9.595 17.446 10.702 1 94.07 111 MET A C 1
ATOM 893 O O . MET A 1 111 ? 8.682 18.115 10.215 1 94.07 111 MET A O 1
ATOM 897 N N . ASP A 1 112 ? 10.802 17.898 11.163 1 91.53 112 ASP A N 1
ATOM 898 C CA . ASP A 1 112 ? 11.121 19.304 10.935 1 91.53 112 ASP A CA 1
ATOM 899 C C . ASP A 1 112 ? 11.331 19.586 9.449 1 91.53 112 ASP A C 1
ATOM 901 O O . ASP A 1 112 ? 12.12 18.907 8.789 1 91.53 112 ASP A O 1
ATOM 905 N N . ALA A 1 113 ? 10.706 20.58 8.981 1 84.77 113 ALA A N 1
ATOM 906 C CA . ALA A 1 113 ? 10.729 20.853 7.546 1 84.77 113 ALA A CA 1
ATOM 907 C C . ALA A 1 113 ? 12.103 21.346 7.103 1 84.77 113 ALA A C 1
ATOM 909 O O . ALA A 1 113 ? 12.51 21.127 5.96 1 84.77 113 ALA A O 1
ATOM 910 N N . ALA A 1 114 ? 12.8 21.91 7.997 1 86.08 114 ALA A N 1
ATOM 911 C CA . ALA A 1 114 ? 14.091 22.507 7.664 1 86.08 114 ALA A CA 1
ATOM 912 C C . ALA A 1 114 ? 15.222 21.495 7.827 1 86.08 114 ALA A C 1
ATOM 914 O O . ALA A 1 114 ? 16.085 21.373 6.954 1 86.08 114 ALA A O 1
ATOM 915 N N . THR A 1 115 ? 15.122 20.696 8.915 1 85.84 115 THR A N 1
ATOM 916 C CA . THR A 1 115 ? 16.245 19.824 9.239 1 85.84 115 THR A CA 1
ATOM 917 C C . THR A 1 115 ? 15.965 18.393 8.788 1 85.84 115 THR A C 1
ATOM 919 O O . THR A 1 115 ? 16.878 17.568 8.719 1 85.84 115 THR A O 1
ATOM 922 N N . ARG A 1 116 ? 14.767 18.127 8.565 1 80.61 116 ARG A N 1
ATOM 923 C CA . ARG A 1 116 ? 14.292 16.803 8.178 1 80.61 116 ARG A CA 1
ATOM 924 C C . ARG A 1 116 ? 14.527 15.789 9.292 1 80.61 116 ARG A C 1
ATOM 926 O O . ARG A 1 116 ? 14.638 14.589 9.034 1 80.61 116 ARG A O 1
ATOM 933 N N . ALA A 1 117 ? 14.665 16.352 10.426 1 89.02 117 ALA A N 1
ATOM 934 C CA . ALA A 1 117 ? 14.77 15.512 11.616 1 89.02 117 ALA A CA 1
ATOM 935 C C . ALA A 1 117 ? 13.407 15.325 12.277 1 89.02 117 ALA A C 1
ATOM 937 O O . ALA A 1 117 ? 12.534 16.189 12.169 1 89.02 117 ALA A O 1
ATOM 938 N N . SER A 1 118 ? 13.332 14.141 12.842 1 90.22 118 SER A N 1
ATOM 939 C CA . SER A 1 118 ? 12.094 13.892 13.572 1 90.22 118 SER A CA 1
ATOM 940 C C . SER A 1 118 ? 11.885 14.924 14.675 1 90.22 118 SER A C 1
ATOM 942 O O . SER A 1 118 ? 12.834 15.307 15.363 1 90.22 118 SER A O 1
ATOM 944 N N . ARG A 1 119 ? 10.702 15.316 14.798 1 91.23 119 ARG A N 1
ATOM 945 C CA . ARG A 1 119 ? 10.35 16.27 15.843 1 91.23 119 ARG A CA 1
ATOM 946 C C . ARG A 1 119 ? 9.043 15.879 16.525 1 91.23 119 ARG A C 1
ATOM 948 O O . ARG A 1 119 ? 8.281 15.066 15.998 1 91.23 119 ARG A O 1
ATOM 955 N N . GLU A 1 120 ? 8.851 16.529 17.598 1 92.7 120 GLU A N 1
ATOM 956 C CA . GLU A 1 120 ? 7.617 16.265 18.333 1 92.7 120 GLU A CA 1
ATOM 957 C C . GLU A 1 120 ? 6.392 16.673 17.52 1 92.7 120 GLU A C 1
ATOM 959 O O . GLU A 1 120 ? 6.406 17.7 16.839 1 92.7 120 GLU A O 1
ATOM 964 N N . MET A 1 121 ? 5.391 15.93 17.691 1 93.37 121 MET A N 1
ATOM 965 C CA . MET A 1 121 ? 4.137 16.27 17.024 1 93.37 121 MET A CA 1
ATOM 966 C C . MET A 1 121 ? 3.625 17.629 17.489 1 93.37 121 MET A C 1
ATOM 968 O O . MET A 1 121 ? 3.625 17.92 18.687 1 93.37 121 MET A O 1
ATOM 972 N N . PRO A 1 122 ? 3.228 18.377 16.577 1 92.87 122 PRO A N 1
ATOM 973 C CA . PRO A 1 122 ? 2.585 19.615 17.023 1 92.87 122 PRO A CA 1
ATOM 974 C C . PRO A 1 122 ? 1.332 19.362 17.859 1 92.87 122 PRO A C 1
ATOM 976 O O . PRO A 1 122 ? 0.588 18.415 17.591 1 92.87 122 PRO A O 1
ATOM 979 N N . GLU A 1 123 ? 1.112 20.229 18.748 1 93.9 123 GLU A N 1
ATOM 980 C CA . GLU A 1 123 ? -0.016 20.066 19.661 1 93.9 123 GLU A CA 1
ATOM 981 C C . GLU A 1 123 ? -1.338 20.014 18.902 1 93.9 123 GLU A C 1
ATOM 983 O O . GLU A 1 123 ? -2.254 19.286 19.289 1 93.9 123 GLU A O 1
ATOM 988 N N . ALA A 1 124 ? -1.429 20.822 17.815 1 94.51 124 ALA A N 1
ATOM 989 C CA . ALA A 1 124 ? -2.651 20.867 17.016 1 94.51 124 ALA A CA 1
ATOM 990 C C . ALA A 1 124 ? -3.003 19.485 16.472 1 94.51 124 ALA A C 1
ATOM 992 O O . ALA A 1 124 ? -4.181 19.148 16.332 1 94.51 124 ALA A O 1
ATOM 993 N N . LEU A 1 125 ? -2.002 18.721 16.206 1 95.21 125 LEU A N 1
ATOM 994 C CA . LEU A 1 125 ? -2.198 17.359 15.72 1 95.21 125 LEU A CA 1
ATOM 995 C C . LEU A 1 125 ? -2.364 16.386 16.882 1 95.21 125 LEU A C 1
ATOM 997 O O . LEU A 1 125 ? -3.279 15.56 16.88 1 95.21 125 LEU A O 1
ATOM 1001 N N . ARG A 1 126 ? -1.582 16.49 17.878 1 95.63 126 ARG A N 1
ATOM 1002 C CA . ARG A 1 126 ? -1.601 15.583 19.022 1 95.63 126 ARG A CA 1
ATOM 1003 C C . ARG A 1 126 ? -2.959 15.604 19.715 1 95.63 126 ARG A C 1
ATOM 1005 O O . ARG A 1 126 ? -3.456 14.563 20.15 1 95.63 126 ARG A O 1
ATOM 1012 N N . ALA A 1 127 ? -3.575 16.707 19.781 1 95.8 127 ALA A N 1
ATOM 1013 C CA . ALA A 1 127 ? -4.828 16.906 20.504 1 95.8 127 ALA A CA 1
ATOM 1014 C C . ALA A 1 127 ? -5.968 16.132 19.85 1 95.8 127 ALA A C 1
ATOM 1016 O O . ALA A 1 127 ? -7.035 15.964 20.445 1 95.8 127 ALA A O 1
ATOM 1017 N N . LEU A 1 128 ? -5.778 15.679 18.644 1 96.35 128 LEU A N 1
ATOM 1018 C CA . LEU A 1 128 ? -6.83 14.999 17.896 1 96.35 128 LEU A CA 1
ATOM 1019 C C . LEU A 1 128 ? -6.847 13.508 18.216 1 96.35 128 LEU A C 1
ATOM 1021 O O . LEU A 1 128 ? -7.741 12.784 17.772 1 96.35 128 LEU A O 1
ATOM 1025 N N . PHE A 1 129 ? -5.858 13.019 18.96 1 96.38 129 PHE A N 1
ATOM 1026 C CA . PHE A 1 129 ? -5.724 11.592 19.227 1 96.38 129 PHE A CA 1
ATOM 1027 C C . PHE A 1 129 ? -6.189 11.26 20.64 1 96.38 129 PHE A C 1
ATOM 1029 O O . PHE A 1 129 ? -6.098 12.096 21.542 1 96.38 129 PHE A O 1
ATOM 1036 N N . PRO A 1 130 ? -6.609 10.121 20.694 1 90.72 130 PRO A N 1
ATOM 1037 C CA . PRO A 1 130 ? -6.984 9.692 22.044 1 90.72 130 PRO A CA 1
ATOM 1038 C C . PRO A 1 130 ? -5.79 9.627 22.994 1 90.72 130 PRO A C 1
ATOM 1040 O O . PRO A 1 130 ? -4.656 9.421 22.553 1 90.72 130 PRO A O 1
ATOM 1043 N N . ALA A 1 131 ? -6.042 9.893 24.291 1 79.8 131 ALA A N 1
ATOM 1044 C CA . ALA A 1 131 ? -5.023 9.889 25.338 1 79.8 131 ALA A CA 1
ATOM 1045 C C . ALA A 1 131 ? -4.458 8.487 25.549 1 79.8 131 ALA A C 1
ATOM 1047 O O . ALA A 1 131 ? -5.177 7.495 25.413 1 79.8 131 ALA A O 1
ATOM 1048 N N . MET B 1 1 ? 13.81 -19.086 -4.192 1 90.43 1 MET B N 1
ATOM 1049 C CA . MET B 1 1 ? 14.856 -18.321 -4.864 1 90.43 1 MET B CA 1
ATOM 1050 C C . MET B 1 1 ? 14.467 -16.851 -4.978 1 90.43 1 MET B C 1
ATOM 1052 O O . MET B 1 1 ? 13.305 -16.53 -5.234 1 90.43 1 MET B O 1
ATOM 1056 N N . GLU B 1 2 ? 15.412 -16.004 -4.869 1 96.98 2 GLU B N 1
ATOM 1057 C CA . GLU B 1 2 ? 15.272 -14.554 -4.963 1 96.98 2 GLU B CA 1
ATOM 1058 C C . GLU B 1 2 ? 15.346 -14.086 -6.414 1 96.98 2 GLU B C 1
ATOM 1060 O O . GLU B 1 2 ? 16.111 -14.633 -7.21 1 96.98 2 GLU B O 1
ATOM 1065 N N . VAL B 1 3 ? 14.551 -13.096 -6.785 1 98.55 3 VAL B N 1
ATOM 1066 C CA . VAL B 1 3 ? 14.54 -12.51 -8.121 1 98.55 3 VAL B CA 1
ATOM 1067 C C . VAL B 1 3 ? 14.622 -10.989 -8.019 1 98.55 3 VAL B C 1
ATOM 1069 O O . VAL B 1 3 ? 13.984 -10.383 -7.155 1 98.55 3 VAL B O 1
ATOM 1072 N N . ALA B 1 4 ? 15.358 -10.398 -8.984 1 98.74 4 ALA B N 1
ATOM 1073 C CA . ALA B 1 4 ? 15.525 -8.948 -9.023 1 98.74 4 ALA B CA 1
ATOM 1074 C C . ALA B 1 4 ? 14.919 -8.361 -10.295 1 98.74 4 ALA B C 1
ATOM 1076 O O . ALA B 1 4 ? 15.13 -8.886 -11.391 1 98.74 4 ALA B O 1
ATOM 1077 N N . LEU B 1 5 ? 14.183 -7.292 -10.17 1 98.79 5 LEU B N 1
ATOM 1078 C CA . LEU B 1 5 ? 13.637 -6.506 -11.271 1 98.79 5 LEU B CA 1
ATOM 1079 C C . LEU B 1 5 ? 14.165 -5.076 -11.234 1 98.79 5 LEU B C 1
ATOM 1081 O O . LEU B 1 5 ? 14.078 -4.405 -10.203 1 98.79 5 LEU B O 1
ATOM 1085 N N . GLU B 1 6 ? 14.662 -4.651 -12.355 1 98.79 6 GLU B N 1
ATOM 1086 C CA . GLU B 1 6 ? 15.171 -3.285 -12.429 1 98.79 6 GLU B CA 1
ATOM 1087 C C . GLU B 1 6 ? 14.159 -2.354 -13.091 1 98.79 6 GLU B C 1
ATOM 1089 O O . GLU B 1 6 ? 13.487 -2.741 -14.05 1 98.79 6 GLU B O 1
ATOM 1094 N N . LEU B 1 7 ? 14.12 -1.129 -12.554 1 98.61 7 LEU B N 1
ATOM 1095 C CA . LEU B 1 7 ? 13.25 -0.126 -13.159 1 98.61 7 LEU B CA 1
ATOM 1096 C C . LEU B 1 7 ? 13.804 1.278 -12.942 1 98.61 7 LEU B C 1
ATOM 1098 O O . LEU B 1 7 ? 14.717 1.471 -12.135 1 98.61 7 LEU B O 1
ATOM 1102 N N . ILE B 1 8 ? 13.278 2.216 -13.734 1 98.69 8 ILE B N 1
ATOM 1103 C CA . ILE B 1 8 ? 13.604 3.632 -13.609 1 98.69 8 ILE B CA 1
ATOM 1104 C C . ILE B 1 8 ? 12.346 4.421 -13.252 1 98.69 8 ILE B C 1
ATOM 1106 O O . ILE B 1 8 ? 11.29 4.224 -13.857 1 98.69 8 ILE B O 1
ATOM 1110 N N . VAL B 1 9 ? 12.461 5.258 -12.244 1 98.79 9 VAL B N 1
ATOM 1111 C CA . VAL B 1 9 ? 11.331 6.071 -11.807 1 98.79 9 VAL B CA 1
ATOM 1112 C C . VAL B 1 9 ? 10.967 7.079 -12.895 1 98.79 9 VAL B C 1
ATOM 1114 O O . VAL B 1 9 ? 11.823 7.837 -13.358 1 98.79 9 VAL B O 1
ATOM 1117 N N . ARG B 1 10 ? 9.694 7.13 -13.203 1 98.39 10 ARG B N 1
ATOM 1118 C CA . ARG B 1 10 ? 9.227 8.012 -14.267 1 98.39 10 ARG B CA 1
ATOM 1119 C C . ARG B 1 10 ? 8.516 9.234 -13.694 1 98.39 10 ARG B C 1
ATOM 1121 O O . ARG B 1 10 ? 8.159 9.253 -12.514 1 98.39 10 ARG B O 1
ATOM 1128 N N . SER B 1 11 ? 8.237 10.235 -14.552 1 97.84 11 SER B N 1
ATOM 1129 C CA . SER B 1 11 ? 7.688 11.516 -14.121 1 97.84 11 SER B CA 1
ATOM 1130 C C . SER B 1 11 ? 6.268 11.357 -13.588 1 97.84 11 SER B C 1
ATOM 1132 O O . SER B 1 11 ? 5.86 12.072 -12.67 1 97.84 11 SER B O 1
ATOM 1134 N N . THR B 1 12 ? 5.484 10.392 -14.001 1 97.01 12 THR B N 1
ATOM 1135 C CA . THR B 1 12 ? 4.081 10.221 -13.642 1 97.01 12 THR B CA 1
ATOM 1136 C C . THR B 1 12 ? 3.949 9.501 -12.303 1 97.01 12 THR B C 1
ATOM 1138 O O . THR B 1 12 ? 2.837 9.282 -11.817 1 97.01 12 THR B O 1
ATOM 1141 N N . GLU B 1 13 ? 5.052 9.137 -11.772 1 97.7 13 GLU B N 1
ATOM 1142 C CA . GLU B 1 13 ? 5.035 8.365 -10.534 1 97.7 13 GLU B CA 1
ATOM 1143 C C . GLU B 1 13 ? 5.327 9.251 -9.326 1 97.7 13 GLU B C 1
ATOM 1145 O O . GLU B 1 13 ? 5.349 8.774 -8.19 1 97.7 13 GLU B O 1
ATOM 1150 N N . ILE B 1 14 ? 5.55 10.537 -9.538 1 97.77 14 ILE B N 1
ATOM 1151 C CA . ILE B 1 14 ? 5.994 11.509 -8.544 1 97.77 14 ILE B CA 1
ATOM 1152 C C . ILE B 1 14 ? 4.79 12.268 -7.991 1 97.77 14 ILE B C 1
ATOM 1154 O O . ILE B 1 14 ? 3.898 12.663 -8.746 1 97.77 14 ILE B O 1
ATOM 1158 N N . ASP B 1 15 ? 4.784 12.458 -6.673 1 94.65 15 ASP B N 1
ATOM 1159 C CA . ASP B 1 15 ? 3.675 13.189 -6.067 1 94.65 15 ASP B CA 1
ATOM 1160 C C . ASP B 1 15 ? 4.025 14.664 -5.883 1 94.65 15 ASP B C 1
ATOM 1162 O O . ASP B 1 15 ? 5.026 15.142 -6.421 1 94.65 15 ASP B O 1
ATOM 1166 N N . VAL B 1 16 ? 3.183 15.408 -5.179 1 88.71 16 VAL B N 1
ATOM 1167 C CA . VAL B 1 16 ? 3.278 16.859 -5.058 1 88.71 16 VAL B CA 1
ATOM 1168 C C . VAL B 1 16 ? 4.527 17.231 -4.262 1 88.71 16 VAL B C 1
ATOM 1170 O O . VAL B 1 16 ? 5.024 18.355 -4.365 1 88.71 16 VAL B O 1
ATOM 1173 N N . ASN B 1 17 ? 5.076 16.233 -3.508 1 89.55 17 ASN B N 1
ATOM 1174 C CA . ASN B 1 17 ? 6.26 16.5 -2.698 1 89.55 17 ASN B CA 1
ATOM 1175 C C . ASN B 1 17 ? 7.544 16.235 -3.478 1 89.55 17 ASN B C 1
ATOM 1177 O O . ASN B 1 17 ? 8.643 16.35 -2.931 1 89.55 17 ASN B O 1
ATOM 1181 N N . GLY B 1 18 ? 7.386 15.77 -4.744 1 94.39 18 GLY B N 1
ATOM 1182 C CA . GLY B 1 18 ? 8.545 15.53 -5.59 1 94.39 18 GLY B CA 1
ATOM 1183 C C . GLY B 1 18 ? 9.167 14.163 -5.376 1 94.39 18 GLY B C 1
ATOM 1184 O O . GLY B 1 18 ? 10.334 13.947 -5.709 1 94.39 18 GLY B O 1
ATOM 1185 N N . HIS B 1 19 ? 8.437 13.296 -4.769 1 97.33 19 HIS B N 1
ATOM 1186 C CA . HIS B 1 19 ? 8.899 11.939 -4.499 1 97.33 19 HIS B CA 1
ATOM 1187 C C . HIS B 1 19 ? 7.944 10.905 -5.085 1 97.33 19 HIS B C 1
ATOM 1189 O O . HIS B 1 19 ? 6.809 11.233 -5.439 1 97.33 19 HIS B O 1
ATOM 1195 N N . VAL B 1 20 ? 8.433 9.706 -5.203 1 98.56 20 VAL B N 1
ATOM 1196 C CA . VAL B 1 20 ? 7.55 8.619 -5.614 1 98.56 20 VAL B CA 1
ATOM 1197 C C . VAL B 1 20 ? 6.381 8.507 -4.638 1 98.56 20 VAL B C 1
ATOM 1199 O O . VAL B 1 20 ? 6.578 8.496 -3.421 1 98.56 20 VAL B O 1
ATOM 1202 N N . ASN B 1 21 ? 5.203 8.408 -5.164 1 98.08 21 ASN B N 1
ATOM 1203 C CA . ASN B 1 21 ? 3.996 8.25 -4.359 1 98.08 21 ASN B CA 1
ATOM 1204 C C . ASN B 1 21 ? 3.973 6.903 -3.643 1 98.08 21 ASN B C 1
ATOM 1206 O O . ASN B 1 21 ? 4.364 5.884 -4.215 1 98.08 21 ASN B O 1
ATOM 1210 N N . ASN B 1 22 ? 3.425 6.91 -2.457 1 98.14 22 ASN B N 1
ATOM 1211 C CA . ASN B 1 22 ? 3.388 5.696 -1.649 1 98.14 22 ASN B CA 1
ATOM 1212 C C . ASN B 1 22 ? 2.719 4.546 -2.396 1 98.14 22 ASN B C 1
ATOM 1214 O O . ASN B 1 22 ? 3.157 3.398 -2.298 1 98.14 22 ASN B O 1
ATOM 1218 N N . ALA B 1 23 ? 1.686 4.806 -3.099 1 98.39 23 ALA B N 1
ATOM 1219 C CA . ALA B 1 23 ? 0.949 3.776 -3.827 1 98.39 23 ALA B CA 1
ATOM 1220 C C . ALA B 1 23 ? 1.798 3.183 -4.949 1 98.39 23 ALA B C 1
ATOM 1222 O O . ALA B 1 23 ? 1.662 2.004 -5.282 1 98.39 23 ALA B O 1
ATOM 1223 N N . LYS B 1 24 ? 2.601 3.986 -5.485 1 98.49 24 LYS B N 1
ATOM 1224 C CA . LYS B 1 24 ? 3.412 3.522 -6.607 1 98.49 24 LYS B CA 1
ATOM 1225 C C . LYS B 1 24 ? 4.395 2.442 -6.166 1 98.49 24 LYS B C 1
ATOM 1227 O O . LYS B 1 24 ? 4.682 1.51 -6.921 1 98.49 24 LYS B O 1
ATOM 1232 N N . TYR B 1 25 ? 4.881 2.524 -4.968 1 98.84 25 TYR B N 1
ATOM 1233 C CA . TYR B 1 25 ? 5.741 1.462 -4.457 1 98.84 25 TYR B CA 1
ATOM 1234 C C . TYR B 1 25 ? 5.039 0.111 -4.524 1 98.84 25 TYR B C 1
ATOM 1236 O O . TYR B 1 25 ? 5.675 -0.913 -4.784 1 98.84 25 TYR B O 1
ATOM 1244 N N . LEU B 1 26 ? 3.744 0.075 -4.269 1 98.77 26 LEU B N 1
ATOM 1245 C CA . LEU B 1 26 ? 3.012 -1.186 -4.331 1 98.77 26 LEU B CA 1
ATOM 1246 C C . LEU B 1 26 ? 2.948 -1.707 -5.763 1 98.77 26 LEU B C 1
ATOM 1248 O O . LEU B 1 26 ? 2.946 -2.92 -5.987 1 98.77 26 LEU B O 1
ATOM 1252 N N . GLU B 1 27 ? 2.884 -0.801 -6.67 1 98.29 27 GLU B N 1
ATOM 1253 C CA . GLU B 1 27 ? 2.953 -1.234 -8.062 1 98.29 27 GLU B CA 1
ATOM 1254 C C . GLU B 1 27 ? 4.306 -1.865 -8.378 1 98.29 27 GLU B C 1
ATOM 1256 O O . GLU B 1 27 ? 4.373 -2.91 -9.029 1 98.29 27 GLU B O 1
ATOM 1261 N N . TYR B 1 28 ? 5.329 -1.2 -7.914 1 98.84 28 TYR B N 1
ATOM 1262 C CA . TYR B 1 28 ? 6.652 -1.786 -8.102 1 98.84 28 TYR B CA 1
ATOM 1263 C C . TYR B 1 28 ? 6.713 -3.193 -7.52 1 98.84 28 TYR B C 1
ATOM 1265 O O . TYR B 1 28 ? 7.238 -4.111 -8.154 1 98.84 28 TYR B O 1
ATOM 1273 N N . LEU B 1 29 ? 6.199 -3.347 -6.312 1 98.87 29 LEU B N 1
ATOM 1274 C CA . LEU B 1 29 ? 6.199 -4.65 -5.656 1 98.87 29 LEU B CA 1
ATOM 1275 C C . LEU B 1 29 ? 5.404 -5.667 -6.469 1 98.87 29 LEU B C 1
ATOM 1277 O O . LEU B 1 29 ? 5.787 -6.837 -6.553 1 98.87 29 LEU B O 1
ATOM 1281 N N . GLU B 1 30 ? 4.297 -5.221 -6.976 1 98.48 30 GLU B N 1
ATOM 1282 C CA . GLU B 1 30 ? 3.486 -6.097 -7.817 1 98.48 30 GLU B CA 1
ATOM 1283 C C . GLU B 1 30 ? 4.274 -6.581 -9.031 1 98.48 30 GLU B C 1
ATOM 1285 O O . GLU B 1 30 ? 4.268 -7.773 -9.346 1 98.48 30 GLU B O 1
ATOM 1290 N N . TRP B 1 31 ? 4.973 -5.645 -9.694 1 98.41 31 TRP B N 1
ATOM 1291 C CA . TRP B 1 31 ? 5.799 -6.024 -10.836 1 98.41 31 TRP B CA 1
ATOM 1292 C C . TRP B 1 31 ? 6.898 -6.993 -10.414 1 98.41 31 TRP B C 1
ATOM 1294 O O . TRP B 1 31 ? 7.202 -7.948 -11.134 1 98.41 31 TRP B O 1
ATOM 1304 N N . GLY B 1 32 ? 7.435 -6.744 -9.215 1 98.71 32 GLY B N 1
ATOM 1305 C CA . GLY B 1 32 ? 8.431 -7.657 -8.676 1 98.71 32 GLY B CA 1
ATOM 1306 C C . GLY B 1 32 ? 7.894 -9.056 -8.444 1 98.71 32 GLY B C 1
ATOM 1307 O O . GLY B 1 32 ? 8.565 -10.043 -8.752 1 98.71 32 GLY B O 1
ATOM 1308 N N . ARG B 1 33 ? 6.738 -9.173 -7.897 1 98.05 33 ARG B N 1
ATOM 1309 C CA . ARG B 1 33 ? 6.133 -10.479 -7.661 1 98.05 33 ARG B CA 1
ATOM 1310 C C . ARG B 1 33 ? 5.83 -11.188 -8.977 1 98.05 33 ARG B C 1
ATOM 1312 O O . ARG B 1 33 ? 6.027 -12.399 -9.095 1 98.05 33 ARG B O 1
ATOM 1319 N N . GLU B 1 34 ? 5.327 -10.406 -9.94 1 97.11 34 GLU B N 1
ATOM 1320 C CA . GLU B 1 34 ? 5.066 -10.991 -11.252 1 97.11 34 GLU B CA 1
ATOM 1321 C C . GLU B 1 34 ? 6.342 -11.562 -11.865 1 97.11 34 GLU B C 1
ATOM 1323 O O . GLU B 1 34 ? 6.333 -12.667 -12.412 1 97.11 34 GLU B O 1
ATOM 1328 N N . GLU B 1 35 ? 7.386 -10.812 -11.764 1 98.3 35 GLU B N 1
ATOM 1329 C CA . GLU B 1 35 ? 8.678 -11.286 -12.251 1 98.3 35 GLU B CA 1
ATOM 1330 C C . GLU B 1 35 ? 9.102 -12.565 -11.534 1 98.3 35 GLU B C 1
ATOM 1332 O O . GLU B 1 35 ? 9.596 -13.502 -12.164 1 98.3 35 GLU B O 1
ATOM 1337 N N . TRP B 1 36 ? 8.92 -12.609 -10.242 1 98.4 36 TRP B N 1
ATOM 1338 C CA . TRP B 1 36 ? 9.281 -13.781 -9.451 1 98.4 36 TRP B CA 1
ATOM 1339 C C . TRP B 1 36 ? 8.49 -15.005 -9.9 1 98.4 36 TRP B C 1
ATOM 1341 O O . TRP B 1 36 ? 9.065 -16.067 -10.149 1 98.4 36 TRP B O 1
ATOM 1351 N N . TYR B 1 37 ? 7.211 -14.835 -10.062 1 97.33 37 TYR B N 1
ATOM 1352 C CA . TYR B 1 37 ? 6.387 -15.941 -10.54 1 97.33 37 TYR B CA 1
ATOM 1353 C C . TYR B 1 37 ? 6.879 -16.443 -11.892 1 97.33 37 TYR B C 1
ATOM 1355 O O . TYR B 1 37 ? 6.98 -17.652 -12.112 1 97.33 37 TYR B O 1
ATOM 1363 N N . GLU B 1 38 ? 7.135 -15.492 -12.76 1 97.22 38 GLU B N 1
ATOM 1364 C CA . GLU B 1 38 ? 7.594 -15.859 -14.096 1 97.22 38 GLU B CA 1
ATOM 1365 C C . GLU B 1 38 ? 8.884 -16.671 -14.034 1 97.22 38 GLU B C 1
ATOM 1367 O O . GLU B 1 38 ? 8.995 -17.721 -14.671 1 97.22 38 GLU B O 1
ATOM 1372 N N . ARG B 1 39 ? 9.78 -16.246 -13.28 1 97.64 39 ARG B N 1
ATOM 1373 C CA . ARG B 1 39 ? 11.082 -16.898 -13.179 1 97.64 39 ARG B CA 1
ATOM 1374 C C . ARG B 1 39 ? 10.956 -18.271 -12.527 1 97.64 39 ARG B C 1
ATOM 1376 O O . ARG B 1 39 ? 11.748 -19.173 -12.81 1 97.64 39 ARG B O 1
ATOM 1383 N N . MET B 1 40 ? 9.967 -18.423 -11.679 1 97.01 40 MET B N 1
ATOM 1384 C CA . MET B 1 40 ? 9.741 -19.697 -11.001 1 97.01 40 MET B CA 1
ATOM 1385 C C . MET B 1 40 ? 8.853 -20.609 -11.841 1 97.01 40 MET B C 1
ATOM 1387 O O . MET B 1 40 ? 8.395 -21.649 -11.363 1 97.01 40 MET B O 1
ATOM 1391 N N . GLU B 1 41 ? 8.464 -20.153 -13.056 1 95.92 41 GLU B N 1
ATOM 1392 C CA . GLU B 1 41 ? 7.643 -20.906 -13.999 1 95.92 41 GLU B CA 1
ATOM 1393 C C . GLU B 1 41 ? 6.229 -21.108 -13.461 1 95.92 41 GLU B C 1
ATOM 1395 O O . GLU B 1 41 ? 5.648 -22.184 -13.615 1 95.92 41 GLU B O 1
ATOM 1400 N N . LEU B 1 42 ? 5.806 -20.053 -12.775 1 95.46 42 LEU B N 1
ATOM 1401 C CA . LEU B 1 42 ? 4.439 -20.01 -12.268 1 95.46 42 LEU B CA 1
ATOM 1402 C C . LEU B 1 42 ? 3.725 -18.746 -12.736 1 95.46 42 LEU B C 1
ATOM 1404 O O . LEU B 1 42 ? 3.157 -18.012 -11.924 1 95.46 42 LEU B O 1
ATOM 1408 N N . PRO B 1 43 ? 3.724 -18.581 -14.043 1 93.26 43 PRO B N 1
ATOM 1409 C CA . PRO B 1 43 ? 2.942 -17.439 -14.522 1 93.26 43 PRO B CA 1
ATOM 1410 C C . PRO B 1 43 ? 1.439 -17.63 -14.327 1 93.26 43 PRO B C 1
ATOM 1412 O O . PRO B 1 43 ? 1.001 -18.695 -13.884 1 93.26 43 PRO B O 1
ATOM 1415 N N . TYR B 1 44 ? 0.706 -16.581 -14.577 1 89.92 44 TYR B N 1
ATOM 1416 C CA . TYR B 1 44 ? -0.736 -16.551 -14.363 1 89.92 44 TYR B CA 1
ATOM 1417 C C . TYR B 1 44 ? -1.405 -17.773 -14.98 1 89.92 44 TYR B C 1
ATOM 1419 O O . TYR B 1 44 ? -2.19 -18.459 -14.321 1 89.92 44 TYR B O 1
ATOM 1427 N N . GLU B 1 45 ? -1.066 -18.154 -16.15 1 90.43 45 GLU B N 1
ATOM 1428 C CA . GLU B 1 45 ? -1.672 -19.255 -16.892 1 90.43 45 GLU B CA 1
ATOM 1429 C C . GLU B 1 45 ? -1.411 -20.593 -16.205 1 90.43 45 GLU B C 1
ATOM 1431 O O . GLU B 1 45 ? -2.247 -21.497 -16.257 1 90.43 45 GLU B O 1
ATOM 1436 N N . ARG B 1 46 ? -0.248 -20.684 -15.623 1 92.11 46 ARG B N 1
ATOM 1437 C CA . ARG B 1 46 ? 0.078 -21.926 -14.929 1 92.11 46 ARG B CA 1
ATOM 1438 C C . ARG B 1 46 ? -0.788 -22.103 -13.686 1 92.11 46 ARG B C 1
ATOM 1440 O O . ARG B 1 46 ? -1.247 -23.209 -13.395 1 92.11 46 ARG B O 1
ATOM 1447 N N . PHE B 1 47 ? -1.01 -21.059 -12.96 1 91.27 47 PHE B N 1
ATOM 1448 C CA . PHE B 1 47 ? -1.889 -21.123 -11.798 1 91.27 47 PHE B CA 1
ATOM 1449 C C . PHE B 1 47 ? -3.297 -21.538 -12.207 1 91.27 47 PHE B C 1
ATOM 1451 O O . PHE B 1 47 ? -3.918 -22.376 -11.55 1 91.27 47 PHE B O 1
ATOM 1458 N N . VAL B 1 48 ? -3.758 -20.972 -13.291 1 87.66 48 VAL B N 1
ATOM 1459 C CA . VAL B 1 48 ? -5.08 -21.309 -13.809 1 87.66 48 VAL B CA 1
ATOM 1460 C C . VAL B 1 48 ? -5.136 -22.796 -14.152 1 87.66 48 VAL B C 1
ATOM 1462 O O . VAL B 1 48 ? -6.107 -23.48 -13.818 1 87.66 48 VAL B O 1
ATOM 1465 N N . ALA B 1 49 ? -4.093 -23.315 -14.773 1 92.66 49 ALA B N 1
ATOM 1466 C CA . ALA B 1 49 ? -4.021 -24.721 -15.162 1 92.66 49 ALA B CA 1
ATOM 1467 C C . ALA B 1 49 ? -4.023 -25.63 -13.936 1 92.66 49 ALA B C 1
ATOM 1469 O O . ALA B 1 49 ? -4.519 -26.757 -13.992 1 92.66 49 ALA B O 1
ATOM 1470 N N . LEU B 1 50 ? -3.549 -25.092 -12.826 1 91.95 50 LEU B N 1
ATOM 1471 C CA . LEU B 1 50 ? -3.512 -25.849 -11.579 1 91.95 50 LEU B CA 1
ATOM 1472 C C . LEU B 1 50 ? -4.819 -25.691 -10.808 1 91.95 50 LEU B C 1
ATOM 1474 O O . LEU B 1 50 ? -4.981 -26.265 -9.729 1 91.95 50 LEU B O 1
ATOM 1478 N N . GLY B 1 51 ? -5.716 -24.837 -11.404 1 90.78 51 GLY B N 1
ATOM 1479 C CA . GLY B 1 51 ? -7.004 -24.611 -10.767 1 90.78 51 GLY B CA 1
ATOM 1480 C C . GLY B 1 51 ? -6.919 -23.701 -9.556 1 90.78 51 GLY B C 1
ATOM 1481 O O . GLY B 1 51 ? -7.732 -23.807 -8.635 1 90.78 51 GLY B O 1
ATOM 1482 N N . VAL B 1 52 ? -5.87 -22.866 -9.511 1 92.49 52 VAL B N 1
ATOM 1483 C CA . VAL B 1 52 ? -5.625 -22.046 -8.328 1 92.49 52 VAL B CA 1
ATOM 1484 C C . VAL B 1 52 ? -5.536 -20.575 -8.729 1 92.49 52 VAL B C 1
ATOM 1486 O O . VAL B 1 52 ? -5.045 -20.248 -9.812 1 92.49 52 VAL B O 1
ATOM 1489 N N . GLN B 1 53 ? -6.059 -19.738 -7.906 1 91.45 53 GLN B N 1
ATOM 1490 C CA . GLN B 1 53 ? -5.839 -18.297 -7.957 1 91.45 53 GLN B CA 1
ATOM 1491 C C . GLN B 1 53 ? -5.185 -17.794 -6.673 1 91.45 53 GLN B C 1
ATOM 1493 O O . GLN B 1 53 ? -5.496 -18.277 -5.582 1 91.45 53 GLN B O 1
ATOM 1498 N N . THR B 1 54 ? -4.244 -16.935 -6.881 1 93.51 54 THR B N 1
ATOM 1499 C CA . THR B 1 54 ? -3.622 -16.333 -5.706 1 93.51 54 THR B CA 1
ATOM 1500 C C . THR B 1 54 ? -4.19 -14.941 -5.447 1 93.51 54 THR B C 1
ATOM 1502 O O . THR B 1 54 ? -4.36 -14.151 -6.378 1 93.51 54 THR B O 1
ATOM 1505 N N . VAL B 1 55 ? -4.501 -14.658 -4.242 1 94.92 55 VAL B N 1
ATOM 1506 C CA . VAL B 1 55 ? -5.08 -13.374 -3.861 1 94.92 55 VAL B CA 1
ATOM 1507 C C . VAL B 1 55 ? -4.24 -12.734 -2.758 1 94.92 55 VAL B C 1
ATOM 1509 O O . VAL B 1 55 ? -3.953 -13.369 -1.74 1 94.92 55 VAL B O 1
ATOM 1512 N N . THR B 1 56 ? -3.808 -11.568 -3.027 1 97.77 56 THR B N 1
ATOM 1513 C CA . THR B 1 56 ? -3.12 -10.819 -1.981 1 97.77 56 THR B CA 1
ATOM 1514 C C . THR B 1 56 ? -4.099 -10.384 -0.894 1 97.77 56 THR B C 1
ATOM 1516 O O . THR B 1 56 ? -5.104 -9.731 -1.181 1 97.77 56 THR B O 1
ATOM 1519 N N . VAL B 1 57 ? -3.74 -10.663 0.4 1 98.21 57 VAL B N 1
ATOM 1520 C CA . VAL B 1 57 ? -4.713 -10.384 1.451 1 98.21 57 VAL B CA 1
ATOM 1521 C C . VAL B 1 57 ? -4.131 -9.376 2.439 1 98.21 57 VAL B C 1
ATOM 1523 O O . VAL B 1 57 ? -4.865 -8.777 3.229 1 98.21 57 VAL B O 1
ATOM 1526 N N . ASN B 1 58 ? -2.807 -9.24 2.392 1 98.88 58 ASN B N 1
ATOM 1527 C CA . ASN B 1 58 ? -2.156 -8.265 3.261 1 98.88 58 ASN B CA 1
ATOM 1528 C C . ASN B 1 58 ? -0.843 -7.768 2.662 1 98.88 58 ASN B C 1
ATOM 1530 O O . ASN B 1 58 ? -0.076 -8.553 2.101 1 98.88 58 ASN B O 1
ATOM 1534 N N . ILE B 1 59 ? -0.62 -6.486 2.791 1 98.92 59 ILE B N 1
ATOM 1535 C CA . ILE B 1 59 ? 0.687 -5.895 2.522 1 98.92 59 ILE B CA 1
ATOM 1536 C C . ILE B 1 59 ? 1.104 -5.01 3.695 1 98.92 59 ILE B C 1
ATOM 1538 O O . ILE B 1 59 ? 0.374 -4.095 4.081 1 98.92 59 ILE B O 1
ATOM 1542 N N . ASN B 1 60 ? 2.185 -5.336 4.29 1 98.95 60 ASN B N 1
ATOM 1543 C CA . ASN B 1 60 ? 2.846 -4.483 5.273 1 98.95 60 ASN B CA 1
ATOM 1544 C C . ASN B 1 60 ? 4.133 -3.88 4.718 1 98.95 60 ASN B C 1
ATOM 1546 O O . ASN B 1 60 ? 5.122 -4.588 4.525 1 98.95 60 ASN B O 1
ATOM 1550 N N . ILE B 1 61 ? 4.131 -2.598 4.456 1 98.94 61 ILE B N 1
ATOM 1551 C CA . ILE B 1 61 ? 5.252 -1.951 3.784 1 98.94 61 ILE B CA 1
ATOM 1552 C C . ILE B 1 61 ? 5.82 -0.848 4.675 1 98.94 61 ILE B C 1
ATOM 1554 O O . ILE B 1 61 ? 5.067 -0.088 5.288 1 98.94 61 ILE B O 1
ATOM 1558 N N . ASN B 1 62 ? 7.105 -0.802 4.704 1 98.92 62 ASN B N 1
ATOM 1559 C CA . ASN B 1 62 ? 7.863 0.269 5.343 1 98.92 62 ASN B CA 1
ATOM 1560 C C . ASN B 1 62 ? 8.543 1.166 4.313 1 98.92 62 ASN B C 1
ATOM 1562 O O . ASN B 1 62 ? 9.242 0.679 3.424 1 98.92 62 ASN B O 1
ATOM 1566 N N . TYR B 1 63 ? 8.297 2.386 4.466 1 98.7 63 TYR B N 1
ATOM 1567 C CA . TYR B 1 63 ? 8.991 3.371 3.645 1 98.7 63 TYR B CA 1
ATOM 1568 C C . TYR B 1 63 ? 10.216 3.919 4.368 1 98.7 63 TYR B C 1
ATOM 1570 O O . TYR B 1 63 ? 10.089 4.61 5.381 1 98.7 63 TYR B O 1
ATOM 1578 N N . ARG B 1 64 ? 11.369 3.698 3.804 1 98.15 64 ARG B N 1
ATOM 1579 C CA . ARG B 1 64 ? 12.615 3.964 4.515 1 98.15 64 ARG B CA 1
ATOM 1580 C C . ARG B 1 64 ? 13.3 5.214 3.972 1 98.15 64 ARG B C 1
ATOM 1582 O O . ARG B 1 64 ? 13.914 5.97 4.728 1 98.15 64 ARG B O 1
ATOM 1589 N N . ARG B 1 65 ? 13.226 5.326 2.667 1 97.18 65 ARG B N 1
ATOM 1590 C CA . ARG B 1 65 ? 13.846 6.458 1.986 1 97.18 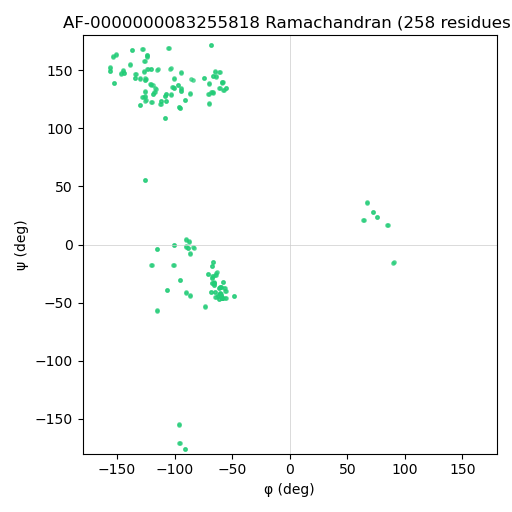65 ARG B CA 1
ATOM 1591 C C . ARG B 1 65 ? 13.006 6.907 0.795 1 97.18 65 ARG B C 1
ATOM 1593 O O . ARG B 1 65 ? 12.436 6.079 0.083 1 97.18 65 ARG B O 1
ATOM 1600 N N . GLU B 1 66 ? 13.064 8.192 0.556 1 96.65 66 GLU B N 1
ATOM 1601 C CA . GLU B 1 66 ? 12.355 8.738 -0.598 1 96.65 66 GLU B CA 1
ATOM 1602 C C . GLU B 1 66 ? 13.081 8.406 -1.899 1 96.65 66 GLU B C 1
ATOM 1604 O O . GLU B 1 66 ? 14.313 8.376 -1.938 1 96.65 66 GLU B O 1
ATOM 1609 N N . CYS B 1 67 ? 12.322 8.147 -2.923 1 98.51 67 CYS B N 1
ATOM 1610 C CA . CYS B 1 67 ? 12.84 7.969 -4.275 1 98.51 67 CYS B CA 1
ATOM 1611 C C . CYS B 1 67 ? 12.341 9.072 -5.2 1 98.51 67 CYS B C 1
ATOM 1613 O O . CYS B 1 67 ? 11.252 9.612 -4.997 1 98.51 67 CYS B O 1
ATOM 1615 N N . LYS B 1 68 ? 13.136 9.41 -6.2 1 98.19 68 LYS B N 1
ATOM 1616 C CA . LYS B 1 68 ? 12.828 10.539 -7.073 1 98.19 68 LYS B CA 1
ATOM 1617 C C . LYS B 1 68 ? 12.872 10.126 -8.541 1 98.19 68 LYS B C 1
ATOM 1619 O O . LYS B 1 68 ? 13.323 9.027 -8.869 1 98.19 68 LYS B O 1
ATOM 1624 N N . GLN B 1 69 ? 12.357 11.049 -9.368 1 98.4 69 GLN B N 1
ATOM 1625 C CA . GLN B 1 69 ? 12.379 10.819 -10.809 1 98.4 69 GLN B CA 1
ATOM 1626 C C . GLN B 1 69 ? 13.797 10.536 -11.298 1 98.4 69 GLN B C 1
ATOM 1628 O O . GLN B 1 69 ? 14.746 11.208 -10.889 1 98.4 69 GLN B O 1
ATOM 1633 N N . GLY B 1 70 ? 13.877 9.472 -12.155 1 98.43 70 GLY B N 1
ATOM 1634 C CA . GLY B 1 70 ? 15.165 9.138 -12.742 1 98.43 70 GLY B CA 1
ATOM 1635 C C . GLY B 1 70 ? 15.962 8.152 -11.909 1 98.43 70 GLY B C 1
ATOM 1636 O O . GLY B 1 70 ? 16.95 7.588 -12.384 1 98.43 70 GLY B O 1
ATOM 1637 N N . ASP B 1 71 ? 15.581 7.957 -10.676 1 98.68 71 ASP B N 1
ATOM 1638 C CA . ASP B 1 71 ? 16.274 6.971 -9.853 1 98.68 71 ASP B CA 1
ATOM 1639 C C . ASP B 1 71 ? 16.212 5.584 -10.488 1 98.68 71 ASP B C 1
ATOM 1641 O O . ASP B 1 71 ? 15.178 5.19 -11.033 1 98.68 71 ASP B O 1
ATOM 1645 N N . GLN B 1 72 ? 17.259 4.871 -10.433 1 98.78 72 GLN B N 1
ATOM 1646 C CA . GLN B 1 72 ? 17.31 3.453 -10.773 1 98.78 72 GLN B CA 1
ATOM 1647 C C . GLN B 1 72 ? 17.059 2.583 -9.545 1 98.78 72 GLN B C 1
ATOM 1649 O O . GLN B 1 72 ? 17.769 2.695 -8.543 1 98.78 72 GLN B O 1
ATOM 1654 N N . LEU B 1 73 ? 16.086 1.734 -9.653 1 98.89 73 LEU B N 1
ATOM 1655 C CA . LEU B 1 73 ? 15.687 0.914 -8.515 1 98.89 73 LEU B CA 1
ATOM 1656 C C . LEU B 1 73 ? 15.753 -0.569 -8.864 1 98.89 73 LEU B C 1
ATOM 1658 O O . LEU B 1 73 ? 15.594 -0.946 -10.027 1 98.89 73 LEU B O 1
ATOM 1662 N N . THR B 1 74 ? 16.007 -1.344 -7.865 1 98.95 74 THR B N 1
ATOM 1663 C CA . THR B 1 74 ? 15.922 -2.797 -7.963 1 98.95 74 THR B CA 1
ATOM 1664 C C . THR B 1 74 ? 14.89 -3.346 -6.981 1 98.95 74 THR B C 1
ATOM 1666 O O . THR B 1 74 ? 14.965 -3.078 -5.78 1 98.95 74 THR B O 1
ATOM 1669 N N . VAL B 1 75 ? 13.944 -4.036 -7.469 1 98.95 75 VAL B N 1
ATOM 1670 C CA . VAL B 1 75 ? 12.947 -4.714 -6.647 1 98.95 75 VAL B CA 1
ATOM 1671 C C . VAL B 1 75 ? 13.35 -6.173 -6.444 1 98.95 75 VAL B C 1
ATOM 1673 O O . VAL B 1 75 ? 13.43 -6.941 -7.405 1 98.95 75 VAL B O 1
ATOM 1676 N N . ILE B 1 76 ? 13.555 -6.51 -5.199 1 98.93 76 ILE B N 1
ATOM 1677 C CA . ILE B 1 76 ? 13.98 -7.863 -4.858 1 98.93 76 ILE B CA 1
ATOM 1678 C C . ILE B 1 76 ? 12.823 -8.62 -4.212 1 98.93 76 ILE B C 1
ATOM 1680 O O . ILE B 1 76 ? 12.195 -8.124 -3.274 1 98.93 76 ILE B O 1
ATOM 1684 N N . THR B 1 77 ? 12.537 -9.792 -4.697 1 98.88 77 THR B N 1
ATOM 1685 C CA . THR B 1 77 ? 11.449 -10.626 -4.198 1 98.88 77 THR B CA 1
ATOM 1686 C C . THR B 1 77 ? 11.963 -12.009 -3.809 1 98.88 77 THR B C 1
ATOM 1688 O O . THR B 1 77 ? 12.698 -12.641 -4.571 1 98.88 77 THR B O 1
ATOM 1691 N N . ALA B 1 78 ? 11.593 -12.468 -2.624 1 98.72 78 ALA B N 1
ATOM 1692 C CA . ALA B 1 78 ? 12.017 -13.782 -2.146 1 98.72 78 ALA B CA 1
ATOM 1693 C C . ALA B 1 78 ? 10.921 -14.443 -1.315 1 98.72 78 ALA B C 1
ATOM 1695 O O . ALA B 1 78 ? 10.172 -13.763 -0.61 1 98.72 78 ALA B O 1
ATOM 1696 N N . PRO B 1 79 ? 10.869 -15.755 -1.333 1 98.48 79 PRO B N 1
ATOM 1697 C CA . PRO B 1 79 ? 9.926 -16.456 -0.457 1 98.48 79 PRO B CA 1
ATOM 1698 C C . PRO B 1 79 ? 10.31 -16.363 1.018 1 98.48 79 PRO B C 1
ATOM 1700 O O . PRO B 1 79 ? 11.494 -16.435 1.357 1 98.48 79 PRO B O 1
ATOM 1703 N N . GLU B 1 80 ? 9.349 -16.162 1.833 1 98.22 80 GLU B N 1
ATOM 1704 C CA . GLU B 1 80 ? 9.624 -15.981 3.255 1 98.22 80 GLU B CA 1
ATOM 1705 C C . GLU B 1 80 ? 9.023 -17.114 4.082 1 98.22 80 GLU B C 1
ATOM 1707 O O . GLU B 1 80 ? 9.728 -17.769 4.851 1 98.22 80 GLU B O 1
ATOM 1712 N N . LYS B 1 81 ? 7.71 -17.307 3.964 1 97.45 81 LYS B N 1
ATOM 1713 C CA . LYS B 1 81 ? 6.987 -18.295 4.76 1 97.45 81 LYS B CA 1
ATOM 1714 C C . LYS B 1 81 ? 5.836 -18.905 3.965 1 97.45 81 LYS B C 1
ATOM 1716 O O . LYS B 1 81 ? 5.229 -18.235 3.127 1 97.45 81 LYS B O 1
ATOM 1721 N N . ALA B 1 82 ? 5.578 -20.194 4.275 1 96.79 82 ALA B N 1
ATOM 1722 C CA . ALA B 1 82 ? 4.426 -20.876 3.691 1 96.79 82 ALA B CA 1
ATOM 1723 C C . ALA B 1 82 ? 3.575 -21.537 4.772 1 96.79 82 ALA B C 1
ATOM 1725 O O . ALA B 1 82 ? 4.102 -22.201 5.667 1 96.79 82 ALA B O 1
ATOM 1726 N N . GLY B 1 83 ? 2.327 -21.218 4.731 1 95.45 83 GLY B N 1
ATOM 1727 C CA . GLY B 1 83 ? 1.358 -21.983 5.499 1 95.45 83 GLY B CA 1
ATOM 1728 C C . GLY B 1 83 ? 0.664 -23.058 4.683 1 95.45 83 GLY B C 1
ATOM 1729 O O . GLY B 1 83 ? 1.25 -23.611 3.75 1 95.45 83 GLY B O 1
ATOM 1730 N N . ARG B 1 84 ? -0.52 -23.399 5.136 1 94.96 84 ARG B N 1
ATOM 1731 C CA . ARG B 1 84 ? -1.264 -24.402 4.382 1 94.96 84 ARG B CA 1
ATOM 1732 C C . ARG B 1 84 ? -1.812 -23.817 3.085 1 94.96 84 ARG B C 1
ATOM 1734 O O . ARG B 1 84 ? -1.548 -24.341 2.001 1 94.96 84 ARG B O 1
ATOM 1741 N N . SER B 1 85 ? -2.54 -22.7 3.246 1 96.08 85 SER B N 1
ATOM 1742 C CA . SER B 1 85 ? -3.162 -22.096 2.073 1 96.08 85 SER B CA 1
ATOM 1743 C C . SER B 1 85 ? -2.58 -20.715 1.787 1 96.08 85 SER B C 1
ATOM 1745 O O . SER B 1 85 ? -2.886 -20.108 0.759 1 96.08 85 SER B O 1
ATOM 1747 N N . SER B 1 86 ? -1.694 -20.255 2.651 1 97.35 86 SER B N 1
ATOM 1748 C CA . SER B 1 86 ? -1.158 -18.904 2.52 1 97.35 86 SER B CA 1
ATOM 1749 C C . SER B 1 86 ? 0.365 -18.919 2.448 1 97.35 86 SER B C 1
ATOM 1751 O O . SER B 1 86 ? 1.001 -19.898 2.844 1 97.35 86 SER B O 1
ATOM 1753 N N . TYR B 1 87 ? 0.898 -17.832 1.958 1 97.8 87 TYR B N 1
ATOM 1754 C CA . TYR B 1 87 ? 2.346 -17.668 1.894 1 97.8 87 TYR B CA 1
ATOM 1755 C C . TYR B 1 87 ? 2.731 -16.194 1.931 1 97.8 87 TYR B C 1
ATOM 1757 O O . TYR B 1 87 ? 1.896 -15.322 1.68 1 97.8 87 TYR B O 1
ATOM 1765 N N . VAL B 1 88 ? 3.999 -15.97 2.257 1 98.67 88 VAL B N 1
ATOM 1766 C CA . VAL B 1 88 ? 4.52 -14.613 2.389 1 98.67 88 VAL B CA 1
ATOM 1767 C C . VAL B 1 88 ? 5.754 -14.445 1.504 1 98.67 88 VAL B C 1
ATOM 1769 O O . VAL B 1 88 ? 6.664 -15.276 1.533 1 98.67 88 VAL B O 1
ATOM 1772 N N . LEU B 1 89 ? 5.694 -13.466 0.748 1 98.75 89 LEU B N 1
ATOM 1773 C CA . LEU B 1 89 ? 6.89 -13.017 0.043 1 98.75 89 LEU B CA 1
ATOM 1774 C C . LEU B 1 89 ? 7.488 -11.787 0.716 1 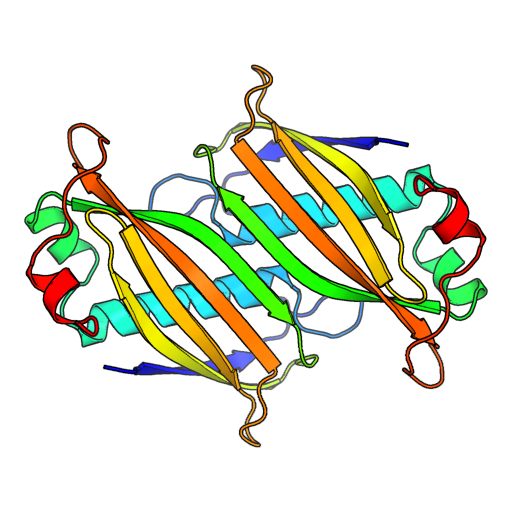98.75 89 LEU B C 1
ATOM 1776 O O . LEU B 1 89 ? 6.759 -10.879 1.121 1 98.75 89 LEU B O 1
ATOM 1780 N N . ARG B 1 90 ? 8.765 -11.821 0.858 1 98.86 90 ARG B N 1
ATOM 1781 C CA . ARG B 1 90 ? 9.518 -10.656 1.311 1 98.86 90 ARG B CA 1
ATOM 1782 C C . ARG B 1 90 ? 10.063 -9.862 0.127 1 98.86 90 ARG B C 1
ATOM 1784 O O . ARG B 1 90 ? 10.667 -10.432 -0.783 1 98.86 90 ARG B O 1
ATOM 1791 N N . GLN B 1 91 ? 9.868 -8.574 0.178 1 98.93 91 GLN B N 1
ATOM 1792 C CA . GLN B 1 91 ? 10.326 -7.745 -0.932 1 98.93 91 GLN B CA 1
ATOM 1793 C C . GLN B 1 91 ? 11.06 -6.506 -0.428 1 98.93 91 GLN B C 1
ATOM 1795 O O . GLN B 1 91 ? 10.711 -5.954 0.618 1 98.93 91 GLN B O 1
ATOM 1800 N N . GLU B 1 92 ? 12.023 -6.117 -1.215 1 98.9 92 GLU B N 1
ATOM 1801 C CA . GLU B 1 92 ? 12.781 -4.893 -0.977 1 98.9 92 GLU B CA 1
ATOM 1802 C C . GLU B 1 92 ? 12.937 -4.081 -2.259 1 98.9 92 GLU B C 1
ATOM 1804 O O . GLU B 1 92 ? 13.075 -4.647 -3.346 1 98.9 92 GLU B O 1
ATOM 1809 N N . ILE B 1 93 ? 12.89 -2.816 -2.091 1 98.95 93 ILE B N 1
ATOM 1810 C CA . ILE B 1 93 ? 13.266 -1.891 -3.154 1 98.95 93 ILE B CA 1
ATOM 1811 C C . ILE B 1 93 ? 14.555 -1.165 -2.774 1 98.95 93 ILE B C 1
ATOM 1813 O O . ILE B 1 93 ? 14.616 -0.496 -1.74 1 98.95 93 ILE B O 1
ATOM 1817 N N . ARG B 1 94 ? 15.513 -1.279 -3.616 1 98.91 94 ARG B N 1
ATOM 1818 C CA . ARG B 1 94 ? 16.816 -0.678 -3.352 1 98.91 94 ARG B CA 1
ATOM 1819 C C . ARG B 1 94 ? 17.189 0.322 -4.44 1 98.91 94 ARG B C 1
ATOM 1821 O O . ARG B 1 94 ? 16.813 0.152 -5.602 1 98.91 94 ARG B O 1
ATOM 1828 N N . ASN B 1 95 ? 17.961 1.303 -4.06 1 98.71 95 ASN B N 1
ATOM 1829 C CA . ASN B 1 95 ? 18.435 2.263 -5.051 1 98.71 95 ASN B CA 1
ATOM 1830 C C . ASN B 1 95 ? 19.777 1.841 -5.643 1 98.71 95 ASN B C 1
ATOM 1832 O O . ASN B 1 95 ? 20.264 0.744 -5.368 1 98.71 95 ASN B O 1
ATOM 1836 N N . ALA B 1 96 ? 20.334 2.67 -6.483 1 98.22 96 ALA B N 1
ATOM 1837 C CA . ALA B 1 96 ? 21.55 2.342 -7.223 1 98.22 96 ALA B CA 1
ATOM 1838 C C . ALA B 1 96 ? 22.728 2.131 -6.276 1 98.22 96 ALA B C 1
ATOM 1840 O O . ALA B 1 96 ? 23.701 1.458 -6.626 1 98.22 96 ALA B O 1
ATOM 1841 N N . GLN B 1 97 ? 22.663 2.719 -5.083 1 98.17 97 GLN B N 1
ATOM 1842 C CA . GLN B 1 97 ? 23.72 2.571 -4.088 1 98.17 97 GLN B CA 1
ATOM 1843 C C . GLN B 1 97 ? 23.461 1.369 -3.185 1 98.17 97 GLN B C 1
ATOM 1845 O O . GLN B 1 97 ? 24.114 1.21 -2.151 1 98.17 97 GLN B O 1
ATOM 1850 N N . ASP B 1 98 ? 22.443 0.624 -3.456 1 98.12 98 ASP B N 1
ATOM 1851 C CA . ASP B 1 98 ? 22.082 -0.602 -2.75 1 98.12 98 ASP B CA 1
ATOM 1852 C C . ASP B 1 98 ? 21.526 -0.292 -1.362 1 98.12 98 ASP B C 1
ATOM 1854 O O . ASP B 1 98 ? 21.686 -1.085 -0.432 1 98.12 98 ASP B O 1
ATOM 1858 N N . VAL B 1 99 ? 20.949 0.85 -1.227 1 98.46 99 VAL B N 1
ATOM 1859 C CA . VAL B 1 99 ? 20.28 1.244 0.008 1 98.46 99 VAL B CA 1
ATOM 1860 C C . VAL B 1 99 ? 18.792 0.91 -0.082 1 98.46 99 VAL B C 1
ATOM 1862 O O . VAL B 1 99 ? 18.149 1.181 -1.099 1 98.46 99 VAL B O 1
ATOM 1865 N N . VAL B 1 100 ? 18.232 0.297 1 1 98.86 100 VAL B N 1
ATOM 1866 C CA . VAL B 1 100 ? 16.82 -0.071 1.021 1 98.86 100 VAL B CA 1
ATOM 1867 C C . VAL B 1 100 ? 15.959 1.188 1.103 1 98.86 100 VAL B C 1
ATOM 1869 O O . VAL B 1 100 ? 16.074 1.966 2.053 1 98.86 100 VAL B O 1
ATOM 1872 N N . CYS B 1 101 ? 15.112 1.353 0.129 1 98.88 101 CYS B N 1
ATOM 1873 C CA . CYS B 1 101 ? 14.184 2.479 0.103 1 98.88 101 CYS B CA 1
ATOM 1874 C C . CYS B 1 101 ? 12.832 2.085 0.683 1 98.88 101 CYS B C 1
ATOM 1876 O O . CYS B 1 101 ? 12.109 2.931 1.213 1 98.88 101 CYS B O 1
ATOM 1878 N N . ALA B 1 102 ? 12.501 0.851 0.525 1 98.92 102 ALA B N 1
ATOM 1879 C CA . ALA B 1 102 ? 11.289 0.282 1.107 1 98.92 102 ALA B CA 1
ATOM 1880 C C . ALA B 1 102 ? 11.422 -1.228 1.282 1 98.92 102 ALA B C 1
ATOM 1882 O O . ALA B 1 102 ? 12.145 -1.886 0.53 1 98.92 102 ALA B O 1
ATOM 1883 N N . ASP B 1 103 ? 10.718 -1.756 2.239 1 98.94 103 ASP B N 1
ATOM 1884 C CA . ASP B 1 103 ? 10.606 -3.199 2.427 1 98.94 103 ASP B CA 1
ATOM 1885 C C . ASP B 1 103 ? 9.177 -3.596 2.791 1 98.94 103 ASP B C 1
ATOM 1887 O O . ASP B 1 103 ? 8.423 -2.789 3.339 1 98.94 103 ASP B O 1
ATOM 1891 N N . ALA B 1 104 ? 8.865 -4.825 2.473 1 98.93 104 ALA B N 1
ATOM 1892 C CA . ALA B 1 104 ? 7.471 -5.219 2.663 1 98.93 104 ALA B CA 1
ATOM 1893 C C . ALA B 1 104 ? 7.346 -6.73 2.829 1 98.93 104 ALA B C 1
ATOM 1895 O O . ALA B 1 104 ? 8.162 -7.489 2.301 1 98.93 104 ALA B O 1
ATOM 1896 N N . LEU B 1 105 ? 6.389 -7.132 3.563 1 98.93 105 LEU B N 1
ATOM 1897 C CA . LEU B 1 105 ? 5.852 -8.488 3.564 1 98.93 105 LEU B CA 1
ATOM 1898 C C . LEU B 1 105 ? 4.482 -8.531 2.895 1 98.93 105 LEU B C 1
ATOM 1900 O O . LEU B 1 105 ? 3.587 -7.763 3.253 1 98.93 105 LEU B O 1
ATOM 1904 N N . VAL B 1 106 ? 4.404 -9.347 1.907 1 98.85 106 VAL B N 1
ATOM 1905 C CA . VAL B 1 106 ? 3.162 -9.503 1.158 1 98.85 106 VAL B CA 1
ATOM 1906 C C . VAL B 1 106 ? 2.584 -10.896 1.4 1 98.85 106 VAL B C 1
ATOM 1908 O O . VAL B 1 106 ? 3.217 -11.903 1.073 1 98.85 106 VAL B O 1
ATOM 1911 N N . THR B 1 107 ? 1.405 -10.955 1.912 1 98.78 107 THR B N 1
ATOM 1912 C CA . THR B 1 107 ? 0.737 -12.222 2.189 1 98.78 107 THR B CA 1
ATOM 1913 C C . THR B 1 107 ? -0.316 -12.522 1.126 1 98.78 107 THR B C 1
ATOM 1915 O O . THR B 1 107 ? -1.17 -11.682 0.837 1 98.78 107 THR B O 1
ATOM 1918 N N . SER B 1 108 ? -0.251 -13.691 0.595 1 97.81 108 SER B N 1
ATOM 1919 C CA . SER B 1 108 ? -1.217 -14.163 -0.391 1 97.81 108 SER B CA 1
ATOM 1920 C C . SER B 1 108 ? -1.83 -15.495 0.029 1 97.81 108 SER B C 1
ATOM 1922 O O . SER B 1 108 ? -1.249 -16.225 0.835 1 97.81 108 SER B O 1
ATOM 1924 N N . VAL B 1 109 ? -2.961 -15.742 -0.523 1 96.86 109 VAL B N 1
ATOM 1925 C CA . VAL B 1 109 ? -3.664 -16.996 -0.273 1 96.86 109 VAL B CA 1
ATOM 1926 C C . VAL B 1 109 ? -3.985 -17.682 -1.599 1 96.86 109 VAL B C 1
ATOM 1928 O O . VAL B 1 109 ? -4.349 -17.021 -2.575 1 96.86 109 VAL B O 1
ATOM 1931 N N . ALA B 1 110 ? -3.854 -18.935 -1.566 1 95.65 110 ALA B N 1
ATOM 1932 C CA . ALA B 1 110 ? -4.283 -19.742 -2.706 1 95.65 110 ALA B CA 1
ATOM 1933 C C . ALA B 1 110 ? -5.764 -20.096 -2.601 1 95.65 110 ALA B C 1
ATOM 1935 O O . ALA B 1 110 ? -6.214 -20.607 -1.573 1 95.65 110 ALA B O 1
ATOM 1936 N N . MET B 1 111 ? -6.377 -19.823 -3.685 1 94.22 111 MET B N 1
ATOM 1937 C CA . MET B 1 111 ? -7.813 -20.085 -3.722 1 94.22 111 MET B CA 1
ATOM 1938 C C . MET B 1 111 ? -8.177 -20.956 -4.92 1 94.22 111 MET B C 1
ATOM 1940 O O . MET B 1 111 ? -7.534 -20.876 -5.968 1 94.22 111 MET B O 1
ATOM 1944 N N . ASP B 1 112 ? -9.247 -21.753 -4.661 1 91.86 112 ASP B N 1
ATOM 1945 C CA . ASP B 1 112 ? -9.809 -22.495 -5.785 1 91.86 112 ASP B CA 1
ATOM 1946 C C . ASP B 1 112 ? -10.465 -21.553 -6.792 1 91.86 112 ASP B C 1
ATOM 1948 O O . ASP B 1 112 ? -11.309 -20.733 -6.424 1 91.86 112 ASP B O 1
ATOM 1952 N N . ALA B 1 113 ? -10.139 -21.725 -8.007 1 85.33 113 ALA B N 1
ATOM 1953 C CA . ALA B 1 113 ? -10.602 -20.79 -9.029 1 85.33 113 ALA B CA 1
ATOM 1954 C C . ALA B 1 113 ? -12.1 -20.944 -9.277 1 85.33 113 ALA B C 1
ATOM 1956 O O . ALA B 1 113 ? -12.777 -19.981 -9.645 1 85.33 113 ALA B O 1
ATOM 1957 N N . ALA B 1 114 ? -12.584 -22.07 -9.014 1 86.26 114 ALA B N 1
ATOM 1958 C CA . ALA B 1 114 ? -13.985 -22.365 -9.301 1 86.26 114 ALA B CA 1
ATOM 1959 C C . ALA B 1 114 ? -14.874 -22.017 -8.11 1 86.26 114 ALA B C 1
ATOM 1961 O O . ALA B 1 114 ? -15.921 -21.385 -8.272 1 86.26 114 ALA B O 1
ATOM 1962 N N . THR B 1 115 ? -14.361 -22.362 -6.892 1 86.33 115 THR B N 1
ATOM 1963 C CA . THR B 1 115 ? -15.216 -22.223 -5.718 1 86.33 115 THR B CA 1
ATOM 1964 C C . THR B 1 115 ? -14.88 -20.946 -4.953 1 86.33 115 THR B C 1
ATOM 1966 O O . THR B 1 115 ? -15.654 -20.505 -4.1 1 86.33 115 THR B O 1
ATOM 1969 N N . ARG B 1 116 ? -13.779 -20.446 -5.218 1 81.34 116 ARG B N 1
ATOM 1970 C CA . ARG B 1 116 ? -13.253 -19.259 -4.552 1 81.34 116 ARG B CA 1
ATOM 1971 C C . ARG B 1 116 ? -13.022 -19.521 -3.067 1 81.34 116 ARG B C 1
ATOM 1973 O O . ARG B 1 116 ? -13.034 -18.592 -2.258 1 81.34 116 ARG B O 1
ATOM 1980 N N . ALA B 1 117 ? -12.917 -20.755 -2.802 1 89.53 117 ALA B N 1
ATOM 1981 C CA . ALA B 1 117 ? -12.567 -21.163 -1.444 1 89.53 117 ALA B CA 1
ATOM 1982 C C . ALA B 1 117 ? -11.061 -21.37 -1.305 1 89.53 117 ALA B C 1
ATOM 1984 O O . ALA B 1 117 ? -10.381 -21.701 -2.278 1 89.53 117 ALA B O 1
ATOM 1985 N N . SER B 1 118 ? -10.66 -21.067 -0.092 1 90.74 118 SER B N 1
ATOM 1986 C CA . SER B 1 118 ? -9.244 -21.304 0.17 1 90.74 118 SER B CA 1
ATOM 1987 C C . SER B 1 118 ? -8.88 -22.769 -0.046 1 90.74 118 SER B C 1
ATOM 1989 O O . SER B 1 118 ? -9.641 -23.665 0.326 1 90.74 118 SER B O 1
ATOM 1991 N N . ARG B 1 119 ? -7.782 -22.943 -0.616 1 91.5 119 ARG B N 1
ATOM 1992 C CA . ARG B 1 119 ? -7.289 -24.297 -0.845 1 91.5 119 ARG B CA 1
ATOM 1993 C C . ARG B 1 119 ? -5.802 -24.401 -0.521 1 91.5 119 ARG B C 1
ATOM 1995 O O . ARG B 1 119 ? -5.112 -23.385 -0.418 1 91.5 119 ARG B O 1
ATOM 2002 N N . GLU B 1 120 ? -5.397 -25.607 -0.46 1 92.95 120 G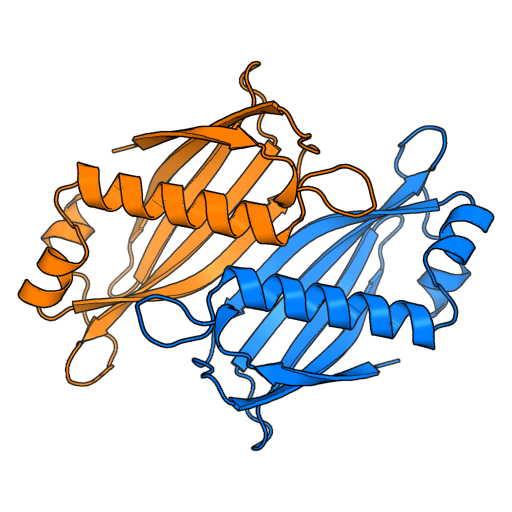LU B N 1
ATOM 2003 C CA . GLU B 1 120 ? -3.984 -25.842 -0.179 1 92.95 120 GLU B CA 1
ATOM 2004 C C . GLU B 1 120 ? -3.101 -25.301 -1.3 1 92.95 120 GLU B C 1
ATOM 2006 O O . GLU B 1 120 ? -3.446 -25.414 -2.478 1 92.95 120 GLU B O 1
ATOM 2011 N N . MET B 1 121 ? -2.005 -24.816 -0.914 1 93.42 121 MET B N 1
ATOM 2012 C CA . MET B 1 121 ? -1.045 -24.342 -1.906 1 93.42 121 MET B CA 1
ATOM 2013 C C . MET B 1 121 ? -0.612 -25.477 -2.829 1 93.42 121 MET B C 1
ATOM 2015 O O . MET B 1 121 ? -0.319 -26.581 -2.368 1 93.42 121 MET B O 1
ATOM 2019 N N . PRO B 1 122 ? -0.595 -25.183 -4.039 1 92.87 122 PRO B N 1
ATOM 2020 C CA . PRO B 1 122 ? -0.028 -26.21 -4.916 1 92.87 122 PRO B CA 1
ATOM 2021 C C . PRO B 1 122 ? 1.429 -26.527 -4.59 1 92.87 122 PRO B C 1
ATOM 2023 O O . PRO B 1 122 ? 2.192 -25.63 -4.222 1 92.87 122 PRO B O 1
ATOM 2026 N N . GLU B 1 123 ? 1.772 -27.727 -4.813 1 93.84 123 GLU B N 1
ATOM 2027 C CA . GLU B 1 123 ? 3.121 -28.175 -4.477 1 93.84 123 GLU B CA 1
ATOM 2028 C C . GLU B 1 123 ? 4.173 -27.377 -5.241 1 93.84 123 GLU B C 1
ATOM 2030 O O . GLU B 1 123 ? 5.252 -27.098 -4.714 1 93.84 123 GLU B O 1
ATOM 2035 N N . ALA B 1 124 ? 3.841 -27.031 -6.506 1 94.52 124 ALA B N 1
ATOM 2036 C CA . ALA B 1 124 ? 4.775 -26.277 -7.339 1 94.52 124 ALA B CA 1
ATOM 2037 C C . ALA B 1 124 ? 5.147 -24.951 -6.683 1 94.52 124 ALA B C 1
ATOM 2039 O O . ALA B 1 124 ? 6.274 -24.471 -6.834 1 94.52 124 ALA B O 1
ATOM 2040 N N . LEU B 1 125 ? 4.218 -24.406 -5.967 1 95.22 125 LEU B N 1
ATOM 2041 C CA . LEU B 1 125 ? 4.453 -23.156 -5.252 1 95.22 125 LEU B CA 1
ATOM 2042 C C . LEU B 1 125 ? 5.067 -23.422 -3.881 1 95.22 125 LEU B C 1
ATOM 2044 O O . LEU B 1 125 ? 6.047 -22.779 -3.5 1 95.22 125 LEU B O 1
ATOM 2048 N N . ARG B 1 126 ? 4.598 -24.363 -3.17 1 95.61 126 ARG B N 1
ATOM 2049 C CA . ARG B 1 126 ? 5.059 -24.677 -1.821 1 95.61 126 ARG B CA 1
ATOM 2050 C C . ARG B 1 126 ? 6.541 -25.037 -1.818 1 95.61 126 ARG B C 1
ATOM 2052 O O . ARG B 1 126 ? 7.275 -24.656 -0.904 1 95.61 126 ARG B O 1
ATOM 2059 N N . ALA B 1 127 ? 6.996 -25.692 -2.802 1 95.79 127 ALA B N 1
ATOM 2060 C CA . ALA B 1 127 ? 8.363 -26.2 -2.89 1 95.79 127 ALA B CA 1
ATOM 2061 C C . ALA B 1 127 ? 9.368 -25.056 -2.988 1 95.79 127 ALA B C 1
ATOM 2063 O O . ALA B 1 127 ? 10.572 -25.262 -2.815 1 95.79 127 ALA B O 1
ATOM 2064 N N . LEU B 1 128 ? 8.9 -23.873 -3.28 1 96.39 128 LEU B N 1
ATOM 2065 C CA . LEU B 1 128 ? 9.782 -22.729 -3.481 1 96.39 128 LEU B CA 1
ATOM 2066 C C . LEU B 1 128 ? 10.093 -22.042 -2.155 1 96.39 128 LEU B C 1
ATOM 2068 O O . LEU B 1 128 ? 10.917 -21.126 -2.103 1 96.39 128 LEU B O 1
ATOM 2072 N N . PHE B 1 129 ? 9.435 -22.451 -1.081 1 96.4 129 PHE B N 1
ATOM 2073 C CA . PHE B 1 129 ? 9.578 -21.786 0.209 1 96.4 129 PHE B CA 1
ATOM 2074 C C . PHE B 1 129 ? 10.459 -22.604 1.145 1 96.4 129 PHE B C 1
ATOM 2076 O O . PHE B 1 129 ? 10.509 -23.832 1.044 1 96.4 129 PHE B O 1
ATOM 2083 N N . PRO B 1 130 ? 11.036 -21.877 1.94 1 90.49 130 PRO B N 1
ATOM 2084 C CA . PRO B 1 130 ? 11.826 -22.598 2.941 1 90.49 130 PRO B CA 1
ATOM 2085 C C . PRO B 1 130 ? 10.966 -23.451 3.87 1 90.49 130 PRO B C 1
ATOM 2087 O O . PRO B 1 130 ? 9.791 -23.142 4.086 1 90.49 130 PRO B O 1
ATOM 2090 N N . ALA B 1 131 ? 11.529 -24.576 4.355 1 79.64 131 ALA B N 1
ATOM 2091 C CA . ALA B 1 131 ? 10.853 -25.515 5.247 1 79.64 131 ALA B CA 1
ATOM 2092 C C . ALA B 1 131 ? 10.551 -24.87 6.596 1 79.64 131 ALA B C 1
ATOM 2094 O O . ALA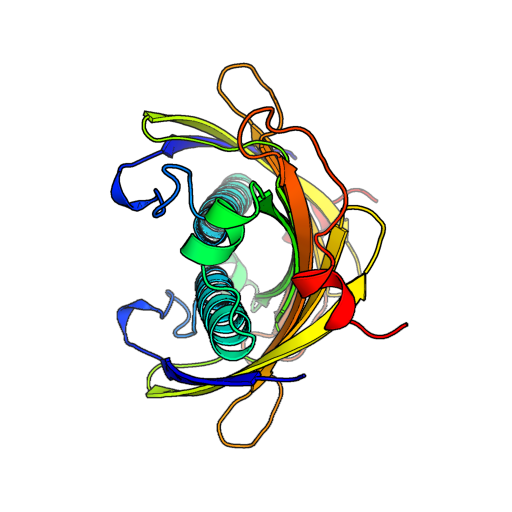 B 1 131 ? 11.319 -24.033 7.077 1 79.64 131 ALA B O 1
#

Secondary structure (DSSP, 8-state):
--EEEEEE--GGGB-TTSSB-HHHHHHHHHHHHHHHHHHTT--HHHHHHTTEEEEEEEEEEEE-S---TT-EEEEEEEEEEE-SSEEEEEEEEE-TT--EEEEEEEEEEEEETTT--B-PPPHHHHTTS--/--EEEEEE--GGGB-TTSSB-HHHHHHHHHHHHHHHHHHTT--HHHHHHTTEEEEEEEEEEEE-S---TT-EEEEEEEEEEE-SSEEEEEEEEE-TT--EEEEEEEEEEEEETTT--B-PPPHHHHTTS--

Nearest PDB structures (foldseek):
  5kl9-assembly1_B  TM=9.522E-01  e=4.095E-12  Escherichia coli O157:H7
  5t06-assembly1_C  TM=9.560E-01  e=2.050E-11  Escherichia coli O157:H7
  5t06-assembly1_B  TM=9.531E-01  e=4.220E-11  Escherichia coli O157:H7
  5eo2-assembly2_C  TM=9.018E-01  e=1.212E-10  Staphylococcus aureus subsp. aureus Mu50
  2own-assembly1_A  TM=9.505E-01  e=2.874E-09  Lactiplantibacillus plantarum

Foldseek 3Di:
DKDKDKDFAAPVQADPVQFGDPVVVVVVQVVRVQRVCVVLVNHPVNCVVVQKDKDWDDKDKDFDATHHGGWMKMKMWAWDDDDFFKGWIKIFIATPVRHTRMIMIIMMGIAGNVPRHGGGDDPSVVVRHDD/DKDKDKDFAAPVQADPVQFGDPVVVVVVQVVRVQRVCVVLVNHPVNCVVVQKDKDWDDKDKDFDATHHGGWMKMKMWAWDDDDFFKGWIKIFIATPVRHTRMIMIIMMGIAGNVPRHGGGDDPSVVVRHDD

InterPro domains:
  IPR006684 Acyl-CoA thioester hydrolase YbgC/YbaW family [TIGR00051] (9-119)
  IPR029069 HotDog domain superfamily [SSF54637] (3-130)
  IPR050563 4-hydroxybenzoyl-CoA thioesterase [PTHR31793] (5-129)

Sequence (262 aa):
MEVALELIVRSTEIDVNGHVNNAKYLEYLEWGREEWYERMELPYERFVALGVQTVTVNININYRRECKQGDQLTVITAPEKAGRSSYVLRQEIRNAQDVVCADALVTSVAMDAATRASREMPEALRALFPAMEVALELIVRSTEIDVNGHVNNAKYLEYLEWGREEWYERMELPYERFVALGVQTVTVNININYRRECKQGDQLTVITAPEKAGRSSYVLRQEIRNAQDVVCADALVTSVAMDAATRASREMPEALRALFPA

pLDDT: mean 96.13, std 3.81, range [79.64, 98.95]

Radius of gyration: 19.18 Å; Cα contacts (8 Å, |Δi|>4): 580; chains: 2; bounding box: 47×55×42 Å

Organism: NCBI:txid582686

Solvent-accessible surface area (backbone atoms only — not comparable to full-atom values): 13518 Å² total; per-residue (Å²): 103,73,38,78,38,78,52,66,40,49,77,89,44,44,41,96,87,60,25,54,33,77,34,50,55,47,47,52,50,50,53,22,50,52,50,39,28,45,76,70,71,46,37,72,68,50,34,52,75,70,45,35,37,78,43,75,37,35,42,41,38,36,49,70,44,89,47,40,70,66,40,46,36,36,27,34,28,28,57,58,43,64,60,66,34,36,36,31,35,37,35,36,33,23,40,84,84,69,44,69,27,28,40,33,45,39,31,33,33,27,20,28,63,87,76,68,39,78,31,70,48,52,62,85,60,54,71,51,31,63,132,104,72,39,77,40,78,49,66,41,49,78,89,46,44,40,98,85,61,26,54,32,76,34,50,55,46,46,52,50,50,53,22,50,51,50,39,28,46,76,70,72,46,37,73,68,50,34,51,75,69,45,35,38,78,41,75,38,35,42,40,37,36,50,68,45,89,47,40,71,67,39,46,36,37,26,37,28,29,58,60,42,64,61,64,34,36,36,30,36,38,35,37,33,22,39,84,84,70,45,68,27,28,41,34,44,37,32,32,34,28,20,28,63,86,76,67,38,79,31,68,49,52,64,86,61,53,70,51,31,63,132